Protein AF-A0A0F9JMD3-F1 (afdb_monomer_lite)

Radius of gyration: 21.14 Å; chains: 1; bounding box: 48×63×60 Å

Foldseek 3Di:
DKAFLVLLVLLVAAAPDVVVQLSQFWKWAAPPVRWIKIWHHNPVDIDMDTDDPPQPVPADCVVPDLDDHDHIFTGGNVVSVVSNVVQVVLCPPPDDDGQGIWGWADDPVQDKIWIWGDGPPDIDIDIDGTGDDDDDPVVVVVVVVVVVCVPPDDFADDPVLVVVVVVVCVVVQWPDWDWDADNPQRKIKIWTAHPVGDIDIDIDHGDPDPVPDDDPPPDDDDPPPPPPDD

Organism: NCBI:txid412755

Sequence (230 aa):
MLVPRSVFQLHKMTCPDHRRYALGGIRFERSDDGQPIAVATDGRRLMAATWREDGLESYPEVLGNPFVEVGPIIVPASICKQVIEVSEVMNRPPSLSGIRNVRMVQGEPGGRFSIELAGKKYDTILLSSPLEGRFPHWRETFNKARSGVQGATTVLLTGERWEGMLATFRKMGIECVTLAVDNHETRMILTGQNEDGVSVAGLLMPNPCDKDRDPPVIGWTPATTDSVDD

pLDDT: mean 79.7, std 16.74, range [33.78, 97.62]

Secondary structure (DSSP, 8-state):
-EEEGGGGGGGGGS---TTSGGGGEEEEEE-TT--EEEEEE-SS-EEEEE-----GGGS-GGG--S---PPSEEEEHHHHHHHHHHHHHHT-STTS----EEEEEE-STTS-EEEEEE-SS-EEEEEEPPPPS----HHHHHHHHHHTTTT-------HHHHHHHHHHHHHTT----EEEE-TTT--EEEEEE-TT--EEEEEEPPP---TT------------------

Structure (mmCIF, N/CA/C/O backbone):
data_AF-A0A0F9JMD3-F1
#
_entry.id   AF-A0A0F9JMD3-F1
#
loop_
_atom_site.group_PDB
_atom_site.id
_atom_site.type_symbol
_atom_site.label_atom_id
_atom_site.label_alt_id
_atom_site.label_comp_id
_atom_site.label_asym_id
_atom_site.label_entity_id
_atom_site.label_seq_id
_atom_site.pdbx_PDB_ins_code
_atom_site.Cartn_x
_atom_site.Cartn_y
_atom_site.Cartn_z
_atom_site.occupancy
_atom_site.B_iso_or_equiv
_atom_site.auth_seq_id
_atom_site.auth_comp_id
_atom_site.auth_asym_id
_atom_site.auth_atom_id
_atom_site.pdbx_PDB_model_num
ATOM 1 N N . MET A 1 1 ? 6.689 -4.523 -17.768 1.00 85.50 1 MET A N 1
ATOM 2 C CA . MET A 1 1 ? 5.415 -4.289 -17.036 1.00 85.50 1 MET A CA 1
ATOM 3 C C . MET A 1 1 ? 5.077 -2.806 -17.080 1.00 85.50 1 MET A C 1
ATOM 5 O O . MET A 1 1 ? 5.956 -1.994 -16.805 1.00 85.50 1 MET A O 1
ATOM 9 N N . LEU A 1 2 ? 3.841 -2.446 -17.422 1.00 86.75 2 LEU A N 1
ATOM 10 C CA . LEU A 1 2 ? 3.340 -1.074 -17.411 1.00 86.75 2 LEU A CA 1
ATOM 11 C C . LEU A 1 2 ? 2.571 -0.830 -16.105 1.00 86.75 2 LEU A C 1
ATOM 13 O O . LEU A 1 2 ? 1.532 -1.432 -15.853 1.00 86.75 2 LEU A O 1
ATOM 17 N N . VAL A 1 3 ? 3.107 0.032 -15.246 1.00 88.69 3 VAL A N 1
ATOM 18 C CA . VAL A 1 3 ? 2.656 0.230 -13.864 1.00 88.69 3 VAL A CA 1
ATOM 19 C C . VAL A 1 3 ? 2.013 1.613 -13.718 1.00 88.69 3 VAL A C 1
ATOM 21 O O . VAL A 1 3 ? 2.686 2.618 -13.971 1.00 88.69 3 VAL A O 1
ATOM 24 N N . PRO A 1 4 ? 0.750 1.722 -13.269 1.00 89.00 4 PRO A N 1
ATOM 25 C CA . PRO A 1 4 ? 0.148 3.004 -12.954 1.00 89.00 4 PRO A CA 1
ATOM 26 C C . PRO A 1 4 ? 0.957 3.730 -11.888 1.00 89.00 4 PRO A C 1
ATOM 28 O O . PRO A 1 4 ? 1.307 3.167 -10.850 1.00 89.00 4 PRO A O 1
ATOM 31 N N . ARG A 1 5 ? 1.209 5.020 -12.104 1.00 88.69 5 ARG A N 1
ATOM 32 C CA . ARG A 1 5 ? 1.991 5.854 -11.185 1.00 88.69 5 ARG A CA 1
ATOM 33 C C . ARG A 1 5 ? 1.459 5.787 -9.746 1.00 88.69 5 ARG A C 1
ATOM 35 O O . ARG A 1 5 ? 2.238 5.801 -8.796 1.00 88.69 5 ARG A O 1
ATOM 42 N N . SER A 1 6 ? 0.140 5.717 -9.573 1.00 89.88 6 SER A N 1
ATOM 43 C CA . SER A 1 6 ? -0.509 5.636 -8.259 1.00 89.88 6 SER A CA 1
ATOM 44 C C . SER A 1 6 ? -0.096 4.402 -7.453 1.00 89.88 6 SER A C 1
ATOM 46 O O . SER A 1 6 ? -0.033 4.490 -6.230 1.00 89.88 6 SER A O 1
ATOM 48 N N . VAL A 1 7 ? 0.259 3.289 -8.104 1.00 94.06 7 VAL A N 1
ATOM 49 C CA . VAL A 1 7 ? 0.698 2.050 -7.437 1.00 94.06 7 VAL A CA 1
ATOM 50 C C . VAL A 1 7 ? 1.993 2.267 -6.651 1.00 94.06 7 VAL A C 1
ATOM 52 O O . VAL A 1 7 ? 2.160 1.706 -5.570 1.00 94.06 7 VAL A O 1
ATOM 55 N N . PHE A 1 8 ? 2.884 3.152 -7.110 1.00 94.38 8 PHE A N 1
ATOM 56 C CA . PHE A 1 8 ? 4.136 3.434 -6.402 1.00 94.38 8 PHE A CA 1
ATOM 57 C C . PHE A 1 8 ? 3.921 4.073 -5.020 1.00 94.38 8 PHE A C 1
ATOM 59 O O . PHE A 1 8 ? 4.814 3.980 -4.182 1.00 94.38 8 PHE A O 1
ATOM 66 N N . GLN A 1 9 ? 2.734 4.627 -4.719 1.00 94.75 9 GLN A N 1
ATOM 67 C CA . GLN A 1 9 ? 2.371 5.123 -3.377 1.00 94.75 9 GLN A CA 1
ATOM 68 C C . GLN A 1 9 ? 2.417 4.031 -2.295 1.00 94.75 9 GLN A C 1
ATOM 70 O O . GLN A 1 9 ? 2.561 4.350 -1.111 1.00 94.75 9 GLN A O 1
ATOM 75 N N . LEU A 1 10 ? 2.366 2.749 -2.684 1.00 96.31 10 LEU A N 1
ATOM 76 C CA . LEU A 1 10 ? 2.563 1.609 -1.785 1.00 96.31 10 LEU A CA 1
ATOM 77 C C . LEU A 1 10 ? 3.913 1.646 -1.049 1.00 96.31 10 LEU A C 1
ATOM 79 O O . LEU A 1 10 ? 4.045 1.010 -0.006 1.00 96.31 10 LEU A O 1
ATOM 83 N N . HIS A 1 11 ? 4.884 2.452 -1.502 1.00 96.00 11 HIS A N 1
ATOM 84 C CA . HIS A 1 11 ? 6.142 2.687 -0.785 1.00 96.00 11 HIS A CA 1
ATOM 85 C C . HIS A 1 11 ? 5.929 3.188 0.661 1.00 96.00 11 HIS A C 1
ATOM 87 O O . HIS A 1 11 ? 6.810 3.062 1.501 1.00 96.00 11 HIS A O 1
ATOM 93 N N . LYS A 1 12 ? 4.761 3.760 0.985 1.00 94.75 12 LYS A N 1
ATOM 94 C CA . LYS A 1 12 ? 4.404 4.197 2.349 1.00 94.75 12 LYS A CA 1
ATOM 95 C C . LYS A 1 12 ? 4.070 3.037 3.296 1.00 94.75 12 LYS A C 1
ATOM 97 O O . LYS A 1 12 ? 3.932 3.255 4.502 1.00 94.75 12 LYS A O 1
ATOM 102 N N . MET A 1 13 ? 3.890 1.832 2.755 1.00 94.75 13 MET A N 1
ATOM 103 C CA . MET A 1 13 ? 3.548 0.612 3.492 1.00 94.75 13 MET A CA 1
ATOM 104 C C . MET A 1 13 ? 4.765 -0.282 3.761 1.00 94.75 13 MET A C 1
ATOM 106 O O . MET A 1 13 ? 4.611 -1.311 4.409 1.00 94.75 13 MET A O 1
ATOM 110 N N . THR A 1 14 ? 5.954 0.077 3.270 1.00 95.12 14 THR A N 1
ATOM 111 C CA . THR A 1 14 ? 7.184 -0.712 3.441 1.00 95.12 14 THR A CA 1
ATOM 112 C C . THR A 1 14 ? 7.824 -0.478 4.808 1.00 95.12 14 THR A C 1
ATOM 114 O O . THR A 1 14 ? 7.642 0.576 5.422 1.00 95.12 14 THR A O 1
ATOM 117 N N . CYS A 1 15 ? 8.622 -1.436 5.276 1.00 91.38 15 CYS A N 1
ATOM 118 C CA . CYS A 1 15 ? 9.383 -1.297 6.513 1.00 91.38 15 CYS A CA 1
ATOM 119 C C . CYS A 1 15 ? 10.603 -0.380 6.294 1.00 91.38 15 CYS A C 1
ATOM 121 O O . CYS A 1 15 ? 11.407 -0.670 5.409 1.00 91.38 15 CYS A O 1
ATOM 123 N N . PRO A 1 16 ? 10.801 0.689 7.088 1.00 83.88 16 PRO A N 1
ATOM 124 C CA . PRO A 1 16 ? 12.022 1.493 7.013 1.00 83.88 16 PRO A CA 1
ATOM 125 C C . PRO A 1 16 ? 13.235 0.799 7.663 1.00 83.88 16 PRO A C 1
ATOM 127 O O . PRO A 1 16 ? 14.359 1.281 7.529 1.00 83.88 16 PRO A O 1
ATOM 130 N N . ASP A 1 17 ? 13.025 -0.308 8.386 1.00 82.38 17 ASP A N 1
ATOM 131 C CA . ASP A 1 17 ? 14.092 -1.058 9.048 1.00 82.38 17 ASP A CA 1
ATOM 132 C C . ASP A 1 17 ? 14.922 -1.857 8.031 1.00 82.38 17 ASP A C 1
ATOM 134 O O . ASP A 1 17 ? 14.475 -2.855 7.459 1.00 82.38 17 ASP A O 1
ATOM 138 N N . HIS A 1 18 ? 16.175 -1.435 7.865 1.00 70.38 18 HIS A N 1
ATOM 139 C CA . HIS A 1 18 ? 17.169 -2.040 6.981 1.00 70.38 18 HIS A CA 1
ATOM 140 C C . HIS A 1 18 ? 17.512 -3.492 7.345 1.00 70.38 18 HIS A C 1
ATOM 142 O O . HIS A 1 18 ? 18.055 -4.212 6.514 1.00 70.38 18 HIS A O 1
ATOM 148 N N . ARG A 1 19 ? 17.173 -3.965 8.552 1.00 75.06 19 ARG A N 1
ATOM 149 C CA . ARG A 1 19 ? 17.382 -5.367 8.952 1.00 75.06 19 ARG A CA 1
ATOM 150 C C . ARG A 1 19 ? 16.428 -6.336 8.254 1.00 75.06 19 ARG A C 1
ATOM 152 O O . ARG A 1 19 ? 16.693 -7.535 8.220 1.00 75.06 19 ARG A O 1
ATOM 159 N N . ARG A 1 20 ? 15.318 -5.840 7.697 1.00 77.75 20 ARG A N 1
ATOM 160 C CA . ARG A 1 20 ? 14.322 -6.630 6.959 1.00 77.75 20 ARG A CA 1
ATOM 161 C C . ARG A 1 20 ? 14.375 -6.289 5.472 1.00 77.75 20 ARG A C 1
ATOM 163 O O . ARG A 1 20 ? 13.412 -5.756 4.931 1.00 77.75 20 ARG A O 1
ATOM 170 N N . TYR A 1 21 ? 15.493 -6.618 4.823 1.00 81.50 21 TYR A N 1
ATOM 171 C CA . TYR A 1 21 ? 15.821 -6.208 3.449 1.00 81.50 21 TYR A CA 1
ATOM 172 C C . TYR A 1 21 ? 14.654 -6.330 2.455 1.00 81.50 21 TYR A C 1
ATOM 174 O O . TYR A 1 21 ? 14.275 -5.334 1.850 1.00 81.50 21 TYR A O 1
ATOM 182 N N . ALA A 1 22 ? 13.995 -7.489 2.361 1.00 89.81 22 ALA A N 1
ATOM 183 C CA . ALA A 1 22 ? 12.875 -7.686 1.433 1.00 89.81 22 ALA A CA 1
ATOM 184 C C . ALA A 1 22 ? 11.640 -6.799 1.720 1.00 89.81 22 ALA A C 1
ATOM 186 O O . ALA A 1 22 ? 10.865 -6.521 0.809 1.00 89.81 22 ALA A O 1
ATOM 187 N N . LEU A 1 23 ? 11.445 -6.345 2.966 1.00 94.00 23 LEU A N 1
ATOM 188 C CA . LEU A 1 23 ? 10.320 -5.480 3.355 1.00 94.00 23 LEU A CA 1
ATOM 189 C C . LEU A 1 23 ? 10.595 -3.992 3.120 1.00 94.00 23 LEU A C 1
ATOM 191 O O . LEU A 1 23 ? 9.681 -3.182 3.253 1.00 94.00 23 LEU A O 1
ATOM 195 N N . GLY A 1 24 ? 11.831 -3.627 2.767 1.00 94.88 24 GLY A N 1
ATOM 196 C CA . GLY A 1 24 ? 12.215 -2.265 2.391 1.00 94.88 24 GLY A CA 1
ATOM 197 C C . GLY A 1 24 ? 11.786 -1.867 0.975 1.00 94.88 24 GLY A C 1
ATOM 198 O O . GLY A 1 24 ? 12.188 -0.813 0.480 1.00 94.88 24 GLY A O 1
ATOM 199 N N . GLY A 1 25 ? 11.003 -2.707 0.295 1.00 95.50 25 GLY A N 1
ATOM 200 C CA . GLY A 1 25 ? 10.582 -2.504 -1.084 1.00 95.50 25 GLY A CA 1
ATOM 201 C C . GLY A 1 25 ? 9.179 -3.018 -1.375 1.00 95.50 25 GLY A C 1
ATOM 202 O O . GLY A 1 25 ? 8.505 -3.601 -0.526 1.00 95.50 25 GLY A O 1
ATOM 203 N N . ILE A 1 26 ? 8.741 -2.764 -2.603 1.00 96.62 26 ILE A N 1
ATOM 204 C CA . ILE A 1 26 ? 7.462 -3.216 -3.145 1.00 96.62 26 ILE A CA 1
ATOM 205 C C . ILE A 1 26 ? 7.748 -4.419 -4.034 1.00 96.62 26 ILE A C 1
ATOM 207 O O . ILE A 1 26 ? 8.573 -4.335 -4.946 1.00 96.62 26 ILE A O 1
ATOM 211 N N . ARG A 1 27 ? 7.069 -5.536 -3.781 1.00 95.56 27 ARG A N 1
ATOM 212 C CA . ARG A 1 27 ? 7.128 -6.707 -4.650 1.00 95.56 27 ARG A CA 1
ATOM 213 C C . ARG A 1 27 ? 6.198 -6.504 -5.836 1.00 95.56 27 ARG A C 1
ATOM 215 O O . ARG A 1 27 ? 5.000 -6.338 -5.636 1.00 95.56 27 ARG A O 1
ATOM 222 N N . PHE A 1 28 ? 6.741 -6.564 -7.040 1.00 94.56 28 PHE A N 1
ATOM 223 C CA . PHE A 1 28 ? 5.991 -6.602 -8.287 1.00 94.56 28 PHE A CA 1
ATOM 224 C C . PHE A 1 28 ? 6.065 -8.007 -8.871 1.00 94.56 28 PHE A C 1
ATOM 226 O O . PHE A 1 28 ? 7.138 -8.604 -8.923 1.00 94.56 28 PHE A O 1
ATOM 233 N N . GLU A 1 29 ? 4.930 -8.538 -9.301 1.00 92.69 29 GLU A N 1
ATOM 234 C CA . GLU A 1 29 ? 4.834 -9.836 -9.967 1.00 92.69 29 GLU A CA 1
ATOM 235 C C . GLU A 1 29 ? 3.595 -9.877 -10.865 1.00 92.69 29 GLU A C 1
ATOM 237 O O . GLU A 1 29 ? 2.773 -8.959 -10.849 1.00 92.69 29 GLU A O 1
ATOM 242 N N . ARG A 1 30 ? 3.458 -10.939 -11.656 1.00 90.00 30 ARG A N 1
ATOM 243 C CA . ARG A 1 30 ? 2.193 -11.291 -12.304 1.00 90.00 30 ARG A CA 1
ATOM 244 C C . ARG A 1 30 ? 1.542 -12.438 -11.528 1.00 90.00 30 ARG A C 1
ATOM 246 O O . ARG A 1 30 ? 2.254 -13.251 -10.940 1.00 90.00 30 ARG A O 1
ATOM 253 N N . SER A 1 31 ? 0.215 -12.473 -11.456 1.00 87.06 31 SER A N 1
ATOM 254 C CA . SER A 1 31 ? -0.523 -13.675 -11.043 1.00 87.06 31 SER A CA 1
ATOM 255 C C . SER A 1 31 ? -0.487 -14.752 -12.122 1.00 87.06 31 SER A C 1
ATOM 257 O O . SER A 1 31 ? -0.011 -14.510 -13.230 1.00 87.06 31 SER A O 1
ATOM 259 N N . ASP A 1 32 ? -1.014 -15.932 -11.792 1.00 85.00 32 ASP A N 1
ATOM 260 C CA . ASP A 1 32 ? -1.067 -17.082 -12.701 1.00 85.00 32 ASP A CA 1
ATOM 261 C C . ASP A 1 32 ? -1.901 -16.798 -13.963 1.00 85.00 32 ASP A C 1
ATOM 263 O O . ASP A 1 32 ? -1.616 -17.339 -15.025 1.00 85.00 32 ASP A O 1
ATOM 267 N N . ASP A 1 33 ? -2.884 -15.897 -13.881 1.00 83.06 33 ASP A N 1
ATOM 268 C CA . ASP A 1 33 ? -3.674 -15.401 -15.019 1.00 83.06 33 ASP A CA 1
ATOM 269 C C . ASP A 1 33 ? -2.998 -14.241 -15.782 1.00 83.06 33 ASP A C 1
ATOM 271 O O . ASP A 1 33 ? -3.589 -13.635 -16.676 1.00 83.06 33 ASP A O 1
ATOM 275 N N . GLY A 1 34 ? -1.758 -13.900 -15.425 1.00 84.75 34 GLY A N 1
ATOM 276 C CA . GLY A 1 34 ? -0.975 -12.836 -16.047 1.00 84.75 34 GLY A CA 1
ATOM 277 C C . GLY A 1 34 ? -1.297 -11.420 -15.557 1.00 84.75 34 GLY A C 1
ATOM 278 O O . GLY A 1 34 ? -0.630 -10.474 -15.999 1.00 84.75 34 GLY A O 1
ATOM 279 N N . GLN A 1 35 ? -2.257 -11.233 -14.640 1.00 88.19 35 GLN A N 1
ATOM 280 C CA . GLN A 1 35 ? -2.601 -9.906 -14.122 1.00 88.19 35 GLN A CA 1
ATOM 281 C C . GLN A 1 35 ? -1.438 -9.315 -13.299 1.00 88.19 35 GLN A C 1
ATOM 283 O O . GLN A 1 35 ? -0.849 -10.001 -12.462 1.00 88.19 35 GLN A O 1
ATOM 288 N N . PRO A 1 36 ? -1.057 -8.042 -13.505 1.00 91.50 36 PRO A N 1
ATOM 289 C CA . PRO A 1 36 ? 0.023 -7.443 -12.736 1.00 91.50 36 PRO A CA 1
ATOM 290 C C . PRO A 1 36 ? -0.416 -7.112 -11.304 1.00 91.50 36 PRO A C 1
ATOM 292 O O . PRO A 1 36 ? -1.518 -6.607 -11.059 1.00 91.50 36 PRO A O 1
ATOM 295 N N . ILE A 1 37 ? 0.485 -7.381 -10.359 1.00 93.69 37 ILE A N 1
ATOM 296 C CA . ILE A 1 37 ? 0.278 -7.213 -8.922 1.00 93.69 37 ILE A CA 1
ATOM 297 C C . ILE A 1 37 ? 1.470 -6.477 -8.311 1.00 93.69 37 ILE A C 1
ATOM 299 O O . ILE A 1 37 ? 2.628 -6.766 -8.617 1.00 93.69 37 ILE A O 1
ATOM 303 N N . ALA A 1 38 ? 1.184 -5.557 -7.394 1.00 95.88 38 ALA A N 1
ATOM 304 C CA . ALA A 1 38 ? 2.167 -4.934 -6.520 1.00 95.88 38 ALA A CA 1
ATOM 305 C C . ALA A 1 38 ? 1.776 -5.144 -5.057 1.00 95.88 38 ALA A C 1
ATOM 307 O O . ALA A 1 38 ? 0.621 -4.931 -4.687 1.00 95.88 38 ALA A O 1
ATOM 308 N N . VAL A 1 39 ? 2.733 -5.532 -4.217 1.00 96.25 39 VAL A N 1
ATOM 309 C CA . VAL A 1 39 ? 2.502 -5.839 -2.802 1.00 96.25 39 VAL A CA 1
ATOM 310 C C . VAL A 1 39 ? 3.541 -5.154 -1.932 1.00 96.25 39 VAL A C 1
ATOM 312 O O . VAL A 1 39 ? 4.741 -5.235 -2.188 1.00 96.25 39 VAL A O 1
ATOM 315 N N . ALA A 1 40 ? 3.081 -4.505 -0.866 1.00 96.94 40 ALA A N 1
ATOM 316 C CA . ALA A 1 40 ? 3.934 -3.877 0.133 1.00 96.94 40 ALA A CA 1
ATOM 317 C C . ALA A 1 40 ? 3.472 -4.236 1.549 1.00 96.94 40 ALA A C 1
ATOM 319 O O . ALA A 1 40 ? 2.276 -4.365 1.824 1.00 96.94 40 ALA A O 1
ATOM 320 N N . THR A 1 41 ? 4.434 -4.404 2.455 1.00 95.44 41 THR A N 1
ATOM 321 C CA . THR A 1 41 ? 4.180 -4.712 3.864 1.00 95.44 41 THR A CA 1
ATOM 322 C C . THR A 1 41 ? 5.342 -4.257 4.743 1.00 95.44 41 THR A C 1
ATOM 324 O O . THR A 1 41 ? 6.497 -4.279 4.321 1.00 95.44 41 THR A O 1
ATOM 327 N N . ASP A 1 42 ? 5.039 -3.895 5.988 1.00 94.25 42 ASP A N 1
ATOM 328 C CA . ASP A 1 42 ? 6.022 -3.646 7.049 1.00 94.25 42 ASP A CA 1
ATOM 329 C C . ASP A 1 42 ? 6.075 -4.790 8.083 1.00 94.25 42 ASP A C 1
ATOM 331 O O . ASP A 1 42 ? 6.780 -4.712 9.092 1.00 94.25 42 ASP A O 1
ATOM 335 N N . GLY A 1 43 ? 5.337 -5.876 7.827 1.00 91.62 43 GLY A N 1
ATOM 336 C CA . GLY A 1 43 ? 5.158 -7.012 8.730 1.00 91.62 43 GLY A CA 1
ATOM 337 C C . GLY A 1 43 ? 4.023 -6.851 9.747 1.00 91.62 43 GLY A C 1
ATOM 338 O O . GLY A 1 43 ? 3.752 -7.799 10.479 1.00 91.62 43 GLY A O 1
ATOM 339 N N . ARG A 1 44 ? 3.356 -5.691 9.804 1.00 90.88 44 ARG A N 1
ATOM 340 C CA . ARG A 1 44 ? 2.153 -5.453 10.626 1.00 90.88 44 ARG A CA 1
ATOM 341 C C . ARG A 1 44 ? 0.924 -5.127 9.785 1.00 90.88 44 ARG A C 1
ATOM 343 O O . ARG A 1 44 ? -0.187 -5.480 10.163 1.00 90.88 44 ARG A O 1
ATOM 350 N N . ARG A 1 45 ? 1.122 -4.482 8.640 1.00 91.88 45 ARG A N 1
ATOM 351 C CA . ARG A 1 45 ? 0.090 -4.197 7.634 1.00 91.88 45 ARG A CA 1
ATOM 352 C C . ARG A 1 45 ? 0.540 -4.691 6.271 1.00 91.88 45 ARG A C 1
ATOM 354 O O . ARG A 1 45 ? 1.736 -4.759 5.991 1.00 91.88 45 ARG A O 1
ATOM 361 N N . LEU A 1 46 ? -0.421 -5.033 5.423 1.00 93.06 46 LEU A N 1
ATOM 362 C CA . LEU A 1 46 ? -0.180 -5.549 4.083 1.00 93.06 46 LEU A CA 1
ATOM 363 C C . LEU A 1 46 ? -1.174 -4.925 3.112 1.00 93.06 46 LEU A C 1
ATOM 365 O O . LEU A 1 46 ? -2.362 -4.837 3.414 1.00 93.06 46 LEU A O 1
ATOM 369 N N . MET A 1 47 ? -0.684 -4.496 1.954 1.00 94.50 47 MET A N 1
ATOM 370 C CA . MET A 1 47 ? -1.512 -3.950 0.888 1.00 94.50 47 MET A CA 1
ATOM 371 C C . MET A 1 47 ? -1.084 -4.554 -0.443 1.00 94.50 47 MET A C 1
ATOM 373 O O . MET A 1 47 ? 0.108 -4.606 -0.747 1.00 94.50 47 MET A O 1
ATOM 377 N N . ALA A 1 48 ? -2.069 -5.000 -1.217 1.00 93.94 48 ALA A N 1
ATOM 378 C CA . ALA A 1 48 ? -1.896 -5.496 -2.571 1.00 93.94 48 ALA A CA 1
ATOM 379 C C . ALA A 1 48 ? -2.719 -4.627 -3.525 1.00 93.94 48 ALA A C 1
ATOM 381 O O . ALA A 1 48 ? -3.851 -4.256 -3.213 1.00 93.94 48 ALA A O 1
ATOM 382 N N . ALA A 1 49 ? -2.142 -4.299 -4.675 1.00 93.62 49 ALA A N 1
ATOM 383 C CA . ALA A 1 49 ? -2.809 -3.588 -5.751 1.00 93.62 49 ALA A CA 1
ATOM 384 C C . ALA A 1 49 ? -2.708 -4.408 -7.033 1.00 93.62 49 ALA A C 1
ATOM 386 O O . ALA A 1 49 ? -1.636 -4.906 -7.372 1.00 93.62 49 ALA A O 1
ATOM 387 N N . THR A 1 50 ? -3.821 -4.498 -7.749 1.00 92.44 50 THR A N 1
ATOM 388 C CA . THR A 1 50 ? -3.910 -5.082 -9.087 1.00 92.44 50 THR A CA 1
ATOM 389 C C . THR A 1 50 ? -4.457 -4.041 -10.040 1.00 92.44 50 THR A C 1
ATOM 391 O O . THR A 1 50 ? -5.278 -3.207 -9.652 1.00 92.44 50 THR A O 1
ATOM 394 N N . TRP A 1 51 ? -4.028 -4.087 -11.291 1.00 90.38 51 TRP A N 1
ATOM 395 C CA . TRP A 1 51 ? -4.517 -3.177 -12.319 1.00 90.38 51 TRP A CA 1
ATOM 396 C C . TRP A 1 51 ? -4.656 -3.904 -13.649 1.00 90.38 51 TRP A C 1
ATOM 398 O O . TRP A 1 51 ? -4.255 -5.057 -13.798 1.00 90.38 51 TRP A O 1
ATOM 408 N N . ARG A 1 52 ? -5.271 -3.220 -14.608 1.00 85.75 52 ARG A N 1
ATOM 409 C CA . ARG A 1 52 ? -5.245 -3.610 -16.012 1.00 85.75 52 ARG A CA 1
ATOM 410 C C . ARG A 1 52 ? -4.207 -2.757 -16.718 1.00 85.75 52 ARG A C 1
ATOM 412 O O . ARG A 1 52 ? -4.099 -1.564 -16.434 1.00 85.75 52 ARG A O 1
ATOM 419 N N . GLU A 1 53 ? -3.448 -3.349 -17.628 1.00 78.19 53 GLU A N 1
ATOM 420 C CA . GLU A 1 53 ? -2.490 -2.625 -18.474 1.00 78.19 53 GLU A CA 1
ATOM 421 C C . GLU A 1 53 ? -3.216 -1.999 -19.686 1.00 78.19 53 GLU A C 1
ATOM 423 O O . GLU A 1 53 ? -2.746 -2.073 -20.819 1.00 78.19 53 GLU A O 1
ATOM 428 N N . ASP A 1 54 ? -4.379 -1.383 -19.441 1.00 65.62 54 ASP A N 1
ATOM 429 C CA . ASP A 1 54 ? -5.188 -0.701 -20.452 1.00 65.62 54 ASP A CA 1
ATOM 430 C C . ASP A 1 54 ? -4.525 0.657 -20.752 1.00 65.62 54 ASP A C 1
ATOM 432 O O . ASP A 1 54 ? -4.465 1.538 -19.889 1.00 65.62 54 ASP A O 1
ATOM 436 N N . GLY A 1 55 ? -3.966 0.837 -21.953 1.00 56.72 55 GLY A N 1
ATOM 437 C CA . GLY A 1 55 ? -3.321 2.105 -22.331 1.00 56.72 55 GLY A CA 1
ATOM 438 C C . GLY A 1 55 ? -2.066 2.012 -23.195 1.00 56.72 55 GLY A C 1
ATOM 439 O O . GLY A 1 55 ? -1.308 2.982 -23.245 1.00 56.72 55 GLY A O 1
ATOM 440 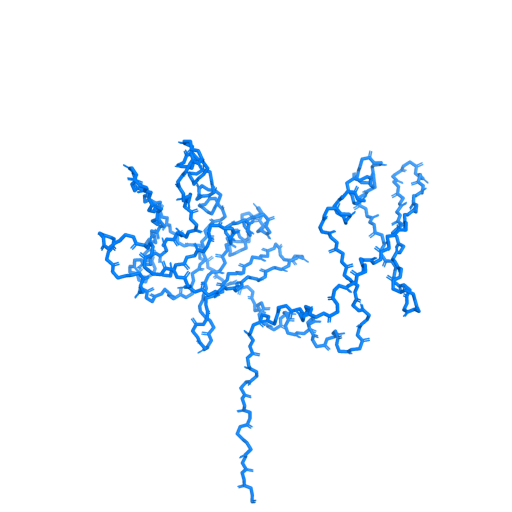N N . LEU A 1 56 ? -1.848 0.892 -23.884 1.00 54.69 56 LEU A N 1
ATOM 441 C CA . LEU A 1 56 ? -0.734 0.716 -24.825 1.00 54.69 56 LEU A CA 1
ATOM 442 C C . LEU A 1 56 ? -0.687 1.802 -25.898 1.00 54.69 56 LEU A C 1
ATOM 444 O O . LEU A 1 56 ? 0.387 2.309 -26.191 1.00 54.69 56 LEU A O 1
ATOM 448 N N . GLU A 1 57 ? -1.850 2.211 -26.409 1.00 52.28 57 GLU A N 1
ATOM 449 C CA . GLU A 1 57 ? -1.977 3.261 -27.432 1.00 52.28 57 GLU A CA 1
ATOM 450 C C . GLU A 1 57 ? -1.418 4.618 -26.972 1.00 52.28 57 GLU A C 1
ATOM 452 O O . GLU A 1 57 ? -1.093 5.474 -27.788 1.00 52.28 57 GLU A O 1
ATOM 457 N N . SER A 1 58 ? -1.305 4.827 -25.656 1.00 53.50 58 SER A N 1
ATOM 458 C CA . SER A 1 58 ? -0.791 6.064 -25.061 1.00 53.50 58 SER A CA 1
ATOM 459 C C . SER A 1 58 ? 0.681 5.990 -24.647 1.00 53.50 58 SER A C 1
ATOM 461 O O . SER A 1 58 ? 1.230 7.000 -24.199 1.00 53.50 58 SER A O 1
ATOM 463 N N . TYR A 1 59 ? 1.320 4.820 -24.766 1.00 62.53 59 TYR A N 1
ATOM 464 C CA . TYR A 1 59 ? 2.733 4.656 -24.442 1.00 62.53 59 TYR A CA 1
ATOM 465 C C . TYR A 1 59 ? 3.592 4.909 -25.692 1.00 62.53 59 TYR A C 1
ATOM 467 O O . TYR A 1 59 ? 3.300 4.327 -26.735 1.00 62.53 59 TYR A O 1
ATOM 475 N N . PRO A 1 60 ? 4.630 5.768 -25.639 1.00 61.94 60 PRO A N 1
ATOM 476 C CA . PRO A 1 60 ? 5.381 6.127 -26.840 1.00 61.94 60 PRO A CA 1
ATOM 477 C C . PRO A 1 60 ? 6.047 4.915 -27.498 1.00 61.94 60 PRO A C 1
ATOM 479 O O . PRO A 1 60 ? 6.842 4.223 -26.861 1.00 61.94 60 PRO A O 1
ATOM 482 N N . GLU A 1 61 ? 5.790 4.713 -28.795 1.00 60.84 61 GLU A N 1
ATOM 483 C CA . GLU A 1 61 ? 6.394 3.634 -29.600 1.00 60.84 61 GLU A CA 1
ATOM 484 C C . GLU A 1 61 ? 7.932 3.651 -29.563 1.00 60.84 61 GLU A C 1
ATOM 486 O O . GLU A 1 61 ? 8.574 2.608 -29.675 1.00 60.84 61 GLU A O 1
ATOM 491 N N . VAL A 1 62 ? 8.529 4.829 -29.339 1.00 57.50 62 VAL A N 1
ATOM 492 C CA . VAL A 1 62 ? 9.984 5.055 -29.259 1.00 57.50 62 VAL A CA 1
ATOM 493 C C . VAL A 1 62 ? 10.652 4.210 -28.168 1.00 57.50 62 VAL A C 1
ATOM 495 O O . VAL A 1 62 ? 11.825 3.866 -28.287 1.00 57.50 62 VAL A O 1
ATOM 498 N N . LEU A 1 63 ? 9.914 3.830 -27.122 1.00 62.72 63 LEU A N 1
ATOM 499 C CA . LEU A 1 63 ? 10.439 3.022 -26.020 1.00 62.72 63 LEU A CA 1
ATOM 500 C C . LEU A 1 63 ? 10.350 1.508 -26.300 1.00 62.72 63 LEU A C 1
ATOM 502 O O . LEU A 1 63 ? 10.817 0.694 -25.503 1.00 62.72 63 LEU A O 1
ATOM 506 N N . GLY A 1 64 ? 9.829 1.106 -27.461 1.00 63.66 64 GLY A N 1
ATOM 507 C CA . GLY A 1 64 ? 9.744 -0.291 -27.881 1.00 63.66 64 GLY A CA 1
ATOM 508 C C . GLY A 1 64 ? 8.612 -1.062 -27.200 1.00 63.66 64 GLY A C 1
ATOM 509 O O . GLY A 1 64 ? 7.681 -0.479 -26.649 1.00 63.66 64 GLY A O 1
ATOM 510 N N . ASN A 1 65 ? 8.672 -2.399 -27.253 1.00 63.78 65 ASN A N 1
ATOM 511 C CA . ASN A 1 65 ? 7.570 -3.254 -26.801 1.00 63.78 65 ASN A CA 1
ATOM 512 C C . ASN A 1 65 ? 7.297 -3.076 -25.286 1.00 63.78 65 ASN A C 1
ATOM 514 O O . ASN A 1 65 ? 8.149 -3.442 -24.467 1.00 63.78 65 ASN A O 1
ATOM 518 N N . PRO A 1 66 ? 6.124 -2.560 -24.875 1.00 60.59 66 PRO A N 1
ATOM 519 C CA . PRO A 1 66 ? 5.798 -2.337 -23.463 1.00 60.59 66 PRO A CA 1
ATOM 520 C C . PRO A 1 66 ? 5.684 -3.647 -22.661 1.00 60.59 66 PRO A C 1
ATOM 522 O O . PRO A 1 66 ? 5.850 -3.648 -21.434 1.00 60.59 66 PRO A O 1
ATOM 525 N N . PHE A 1 67 ? 5.478 -4.773 -23.349 1.00 59.72 67 PHE A N 1
ATOM 526 C CA . PHE A 1 67 ? 5.379 -6.107 -22.773 1.00 59.72 67 PHE A CA 1
ATOM 527 C C . PHE A 1 67 ? 6.732 -6.803 -22.728 1.00 59.72 67 PHE A C 1
ATOM 529 O O . PHE A 1 67 ? 6.988 -7.776 -23.430 1.00 59.72 67 PHE A O 1
ATOM 536 N N . VAL A 1 68 ? 7.605 -6.304 -21.860 1.00 64.44 68 VAL A N 1
ATOM 537 C CA . VAL A 1 68 ? 8.693 -7.136 -21.347 1.00 64.44 68 VAL A CA 1
ATOM 538 C C . VAL A 1 68 ? 8.133 -7.912 -20.164 1.00 64.44 68 VAL A C 1
ATOM 540 O O . VAL A 1 68 ? 7.581 -7.312 -19.227 1.00 64.44 68 VAL A O 1
ATOM 543 N N . GLU A 1 69 ? 8.218 -9.238 -20.244 1.00 66.44 69 GLU A N 1
ATOM 544 C CA . GLU A 1 69 ? 7.897 -10.130 -19.140 1.00 66.44 69 GLU A CA 1
ATOM 545 C C . GLU A 1 69 ? 8.867 -9.824 -17.997 1.00 66.44 69 GLU A C 1
ATOM 547 O O . GLU A 1 69 ? 10.082 -9.936 -18.136 1.00 66.44 69 GLU A O 1
ATOM 552 N N . VAL A 1 70 ? 8.325 -9.318 -16.891 1.00 69.75 70 VAL A N 1
ATOM 553 C CA . VAL A 1 70 ? 9.101 -9.024 -15.688 1.00 69.75 70 VAL A CA 1
ATOM 554 C C . VAL A 1 70 ? 8.783 -10.135 -14.710 1.00 69.75 70 VAL A C 1
ATOM 556 O O . VAL A 1 70 ? 7.623 -10.299 -14.321 1.00 69.75 70 VAL A O 1
ATOM 559 N N . GLY A 1 71 ? 9.808 -10.902 -14.342 1.00 82.44 71 GLY A N 1
ATOM 560 C CA . GLY A 1 71 ? 9.692 -11.885 -13.278 1.00 82.44 71 GLY A CA 1
ATOM 561 C C . GLY A 1 71 ? 9.433 -11.201 -11.932 1.00 82.44 71 GLY A C 1
ATOM 562 O O . GLY A 1 71 ? 9.511 -9.973 -11.820 1.00 82.44 71 GLY A O 1
ATOM 563 N N . PRO A 1 72 ? 9.133 -11.968 -10.874 1.00 89.88 72 PRO A N 1
ATOM 564 C CA . PRO A 1 72 ? 8.923 -11.384 -9.560 1.00 89.88 72 PRO A CA 1
ATOM 565 C C . PRO A 1 72 ? 10.153 -10.595 -9.099 1.00 89.88 72 PRO A C 1
ATOM 567 O O . PRO A 1 72 ? 11.258 -11.134 -9.029 1.00 89.88 72 PRO A O 1
ATOM 570 N N . ILE A 1 73 ? 9.956 -9.325 -8.755 1.00 92.62 73 ILE A N 1
ATOM 571 C CA . ILE A 1 73 ? 11.030 -8.397 -8.396 1.00 92.62 73 ILE A CA 1
ATOM 572 C C . ILE A 1 73 ? 10.635 -7.568 -7.175 1.00 92.62 73 ILE A C 1
ATOM 574 O O . ILE A 1 73 ? 9.470 -7.219 -7.003 1.00 92.62 73 ILE A O 1
ATOM 578 N N . ILE A 1 74 ? 11.597 -7.244 -6.308 1.00 94.38 74 ILE A N 1
ATOM 579 C CA . ILE A 1 74 ? 11.382 -6.333 -5.177 1.00 94.38 74 ILE A CA 1
ATOM 580 C C . ILE A 1 74 ? 12.080 -5.013 -5.491 1.00 94.38 74 ILE A C 1
ATOM 582 O O . ILE A 1 74 ? 13.307 -4.930 -5.500 1.00 94.38 74 ILE A O 1
ATOM 586 N N . VAL A 1 75 ? 11.294 -3.974 -5.747 1.00 94.19 75 VAL A N 1
ATOM 587 C CA . VAL A 1 75 ? 11.791 -2.631 -6.065 1.00 94.19 75 VAL A CA 1
ATOM 588 C C . VAL A 1 75 ? 11.969 -1.847 -4.760 1.00 94.19 75 VAL A C 1
ATOM 590 O O . VAL A 1 75 ? 11.003 -1.741 -3.996 1.00 94.19 75 VAL A O 1
ATOM 593 N N . PRO A 1 76 ? 13.153 -1.269 -4.477 1.00 94.62 76 PRO A N 1
ATOM 594 C CA . PRO A 1 76 ? 13.374 -0.486 -3.265 1.00 94.62 76 PRO A CA 1
ATOM 595 C C . PRO A 1 76 ? 12.380 0.671 -3.114 1.00 94.62 76 PRO A C 1
ATOM 597 O O . PRO A 1 76 ? 12.117 1.411 -4.064 1.00 94.62 76 PRO A O 1
ATOM 600 N N . ALA A 1 77 ? 11.878 0.890 -1.895 1.00 95.81 77 ALA A N 1
ATOM 601 C CA . ALA A 1 77 ? 10.916 1.956 -1.614 1.00 95.81 77 ALA A CA 1
ATOM 602 C C . ALA A 1 77 ? 11.455 3.356 -1.960 1.00 95.81 77 ALA A C 1
ATOM 604 O O . ALA A 1 77 ? 10.688 4.230 -2.364 1.00 95.81 77 ALA A O 1
ATOM 605 N N . SER A 1 78 ? 12.771 3.564 -1.848 1.00 94.75 78 SER A N 1
ATOM 606 C CA . SER A 1 78 ? 13.444 4.808 -2.239 1.00 94.75 78 SER A CA 1
ATOM 607 C C . SER A 1 78 ? 13.285 5.113 -3.729 1.00 94.75 78 SER A C 1
ATOM 609 O O . SER A 1 78 ? 13.009 6.254 -4.088 1.00 94.75 78 SER A O 1
ATOM 611 N N . ILE A 1 79 ? 13.384 4.098 -4.588 1.00 94.88 79 ILE A N 1
ATOM 612 C CA . ILE A 1 79 ? 13.179 4.237 -6.032 1.00 94.88 79 ILE A CA 1
ATOM 613 C C . ILE A 1 79 ? 11.709 4.516 -6.328 1.00 94.88 79 ILE A C 1
ATOM 615 O O . ILE A 1 79 ? 11.396 5.439 -7.073 1.00 94.88 79 ILE A O 1
ATOM 619 N N . CYS A 1 80 ? 10.792 3.793 -5.683 1.00 94.38 80 CYS A N 1
ATOM 620 C CA . CYS A 1 80 ? 9.357 4.046 -5.821 1.00 94.38 80 CYS A CA 1
ATOM 621 C C . CYS A 1 80 ? 8.981 5.481 -5.418 1.00 94.38 80 CYS A C 1
ATOM 623 O O . CYS A 1 80 ? 8.156 6.114 -6.076 1.00 94.38 80 CYS A O 1
ATOM 625 N N . LYS A 1 81 ? 9.617 6.023 -4.372 1.00 95.00 81 LYS A N 1
ATOM 626 C CA . LYS A 1 81 ? 9.460 7.424 -3.968 1.00 95.00 81 LYS A CA 1
ATOM 627 C C . LYS A 1 81 ? 9.983 8.384 -5.043 1.00 95.00 81 LYS A C 1
ATOM 629 O O . LYS A 1 81 ? 9.271 9.317 -5.404 1.00 95.00 81 LYS A O 1
ATOM 634 N N . GLN A 1 82 ? 11.171 8.126 -5.597 1.00 93.38 82 GLN A N 1
ATOM 635 C CA . GLN A 1 82 ? 11.741 8.934 -6.685 1.00 93.38 82 GLN A CA 1
ATOM 636 C C . GLN A 1 82 ? 10.842 8.948 -7.928 1.00 93.38 82 GLN A C 1
ATOM 638 O O . GLN A 1 82 ? 10.666 10.000 -8.533 1.00 93.38 82 GLN A O 1
ATOM 643 N N . VAL A 1 83 ? 10.207 7.822 -8.282 1.00 91.19 83 VAL A N 1
ATOM 644 C CA . VAL A 1 83 ? 9.231 7.760 -9.388 1.00 91.19 83 VAL A CA 1
ATOM 645 C C . VAL A 1 83 ? 8.101 8.771 -9.183 1.00 91.19 83 VAL A C 1
ATOM 647 O O . VAL A 1 83 ? 7.739 9.484 -10.121 1.00 91.19 83 VAL A O 1
ATOM 650 N N . ILE A 1 84 ? 7.552 8.862 -7.966 1.00 90.50 84 ILE A N 1
ATOM 651 C CA . ILE A 1 84 ? 6.505 9.837 -7.635 1.00 90.50 84 ILE A CA 1
ATOM 652 C C . ILE A 1 84 ? 7.039 11.265 -7.772 1.00 90.50 84 ILE A C 1
ATOM 654 O O . ILE A 1 84 ? 6.420 12.064 -8.472 1.00 90.50 84 ILE A O 1
ATOM 658 N N . GLU A 1 85 ? 8.184 11.563 -7.156 1.00 89.88 85 GLU A N 1
ATOM 659 C CA . GLU A 1 85 ?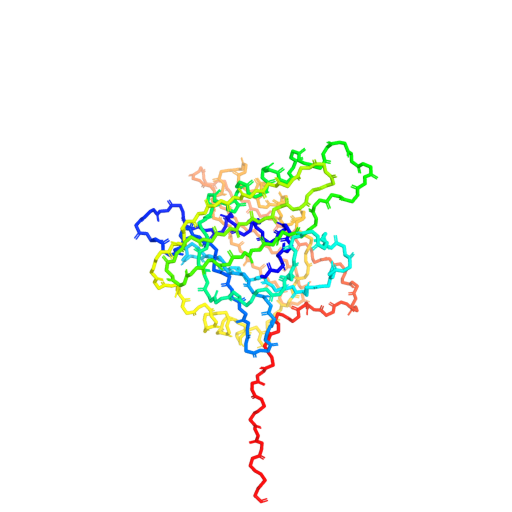 8.792 12.901 -7.147 1.00 89.88 85 GLU A CA 1
ATOM 660 C C . GLU A 1 85 ? 9.095 13.400 -8.571 1.00 89.88 85 GLU A C 1
ATOM 662 O O . GLU A 1 85 ? 8.682 14.496 -8.952 1.00 89.88 85 GLU A O 1
ATOM 667 N N . VAL A 1 86 ? 9.730 12.568 -9.403 1.00 86.81 86 VAL A N 1
ATOM 668 C CA . VAL A 1 86 ? 10.028 12.891 -10.808 1.00 86.81 86 VAL A CA 1
ATOM 669 C C . VAL A 1 86 ? 8.739 13.101 -11.602 1.00 86.81 86 VAL A C 1
ATOM 671 O O . VAL A 1 86 ? 8.606 14.085 -12.333 1.00 86.81 86 VAL A O 1
ATOM 674 N N . SER A 1 87 ? 7.743 12.230 -11.418 1.00 80.94 87 SER A N 1
ATOM 675 C CA . SER A 1 87 ? 6.465 12.351 -12.124 1.00 80.94 87 SER A CA 1
ATOM 676 C C . SER A 1 87 ? 5.700 13.636 -11.776 1.00 80.94 87 SER A C 1
ATOM 678 O O . SER A 1 87 ? 4.907 14.122 -12.582 1.00 80.94 87 SER A O 1
ATOM 680 N N . GLU A 1 88 ? 5.863 14.185 -10.569 1.00 83.06 88 GLU A N 1
ATOM 681 C CA . GLU A 1 88 ? 5.249 15.464 -10.172 1.00 83.06 88 GLU A CA 1
ATOM 682 C C . GLU A 1 88 ? 5.892 16.650 -10.873 1.00 83.06 88 GLU A C 1
ATOM 684 O O . GLU A 1 88 ? 5.179 17.546 -11.330 1.00 83.06 88 GLU A O 1
ATOM 689 N N . VAL A 1 89 ? 7.219 16.628 -10.998 1.00 78.69 89 VAL A N 1
ATOM 690 C CA . VAL A 1 89 ? 7.979 17.650 -11.722 1.00 78.69 89 VAL A CA 1
ATOM 691 C C . VAL A 1 89 ? 7.602 17.645 -13.204 1.00 78.69 89 VAL A C 1
ATOM 693 O O . VAL A 1 89 ? 7.344 18.703 -13.776 1.00 78.69 89 VAL A O 1
ATOM 696 N N . MET A 1 90 ? 7.486 16.462 -13.812 1.00 72.12 90 MET A N 1
ATOM 697 C CA . MET A 1 90 ? 7.169 16.315 -15.238 1.00 72.12 90 MET A CA 1
ATOM 698 C C . MET A 1 90 ? 5.730 16.715 -15.609 1.00 72.12 90 MET A C 1
ATOM 700 O O . MET A 1 90 ? 5.461 17.008 -16.771 1.00 72.12 90 MET A O 1
ATOM 704 N N . ASN A 1 91 ? 4.809 16.770 -14.642 1.00 69.88 91 ASN A N 1
ATOM 705 C CA . ASN A 1 91 ? 3.393 17.086 -14.871 1.00 69.88 91 ASN A CA 1
ATOM 706 C C . ASN A 1 91 ? 3.050 18.590 -14.765 1.00 69.88 91 ASN A C 1
ATOM 708 O O . ASN A 1 91 ? 1.870 18.945 -14.715 1.00 69.88 91 ASN A O 1
ATOM 712 N N . ARG A 1 92 ? 4.041 19.492 -14.718 1.00 65.19 92 ARG A N 1
ATOM 713 C CA . ARG A 1 92 ? 3.821 20.952 -14.675 1.00 65.19 92 ARG A CA 1
ATOM 714 C C . ARG A 1 92 ? 4.257 21.613 -16.000 1.00 65.19 92 ARG A C 1
ATOM 716 O O . ARG A 1 92 ? 5.418 21.439 -16.368 1.00 65.19 92 ARG A O 1
ATOM 723 N N . PRO A 1 93 ? 3.406 22.410 -16.695 1.00 52.94 93 PRO A N 1
ATOM 724 C CA . PRO A 1 93 ? 2.034 22.830 -16.360 1.00 52.94 93 PRO A CA 1
ATOM 725 C C . PRO A 1 93 ? 0.931 21.824 -16.793 1.00 52.94 93 PRO A C 1
ATOM 727 O O . PRO A 1 93 ? 1.182 20.959 -17.627 1.00 52.94 93 PRO A O 1
ATOM 730 N N . PRO A 1 94 ? -0.304 21.927 -16.246 1.00 48.56 94 PRO A N 1
ATOM 731 C CA . PRO A 1 94 ? -1.254 20.810 -16.100 1.00 48.56 94 PRO A CA 1
ATOM 732 C C . PRO A 1 94 ? -2.106 20.471 -17.335 1.00 48.56 94 PRO A C 1
ATOM 734 O O . PRO A 1 94 ? -3.046 19.685 -17.231 1.00 48.56 94 PRO A O 1
ATOM 737 N N . SER A 1 95 ? -1.865 21.084 -18.492 1.00 42.75 95 SER A N 1
ATOM 738 C CA . SER A 1 95 ? -2.875 21.126 -19.558 1.00 42.75 95 SER A CA 1
ATOM 739 C C . SER A 1 95 ? -2.958 19.876 -20.436 1.00 42.75 95 SER A C 1
ATOM 741 O O . SER A 1 95 ? -3.901 19.756 -21.211 1.00 42.75 95 SER A O 1
ATOM 743 N N . LEU A 1 96 ? -2.022 18.926 -20.346 1.00 43.56 96 LEU A N 1
ATOM 744 C CA . LEU A 1 96 ? -1.971 17.808 -21.289 1.00 43.56 96 LEU A CA 1
ATOM 745 C C . LEU A 1 96 ? -1.449 16.524 -20.630 1.00 43.56 96 LEU A C 1
ATOM 747 O O . LEU A 1 96 ? -0.248 16.376 -20.444 1.00 43.56 96 LEU A O 1
ATOM 751 N N . SER A 1 97 ? -2.367 15.596 -20.328 1.00 52.88 97 SER A N 1
ATOM 752 C CA . SER A 1 97 ? -2.115 14.164 -20.071 1.00 52.88 97 SER A CA 1
ATOM 753 C C . SER A 1 97 ? -0.838 13.868 -19.264 1.00 52.88 97 SER A C 1
ATOM 755 O O . SER A 1 97 ? 0.164 13.426 -19.826 1.00 52.88 97 SER A O 1
ATOM 757 N N . GLY A 1 98 ? -0.866 14.128 -17.953 1.00 60.16 98 GLY A N 1
ATOM 758 C CA . GLY A 1 98 ? 0.256 13.791 -17.074 1.00 60.16 98 GLY A CA 1
ATOM 759 C C . GLY A 1 98 ? 0.623 12.304 -17.134 1.00 60.16 98 GLY A C 1
ATOM 760 O O . GLY A 1 98 ? -0.211 11.483 -17.510 1.00 60.16 98 GLY A O 1
ATOM 761 N N . ILE A 1 99 ? 1.855 11.955 -16.751 1.00 66.88 99 ILE A N 1
ATOM 762 C CA . ILE A 1 99 ? 2.346 10.567 -16.741 1.00 66.88 99 ILE A CA 1
ATOM 763 C C . ILE A 1 99 ? 1.410 9.715 -15.877 1.00 66.88 99 ILE A C 1
ATOM 765 O O . ILE A 1 99 ? 1.389 9.844 -14.649 1.00 66.88 99 ILE A O 1
ATOM 769 N N . ARG A 1 100 ? 0.599 8.877 -16.534 1.00 74.06 100 ARG A N 1
ATOM 770 C CA . ARG A 1 100 ? -0.344 7.960 -15.875 1.00 74.06 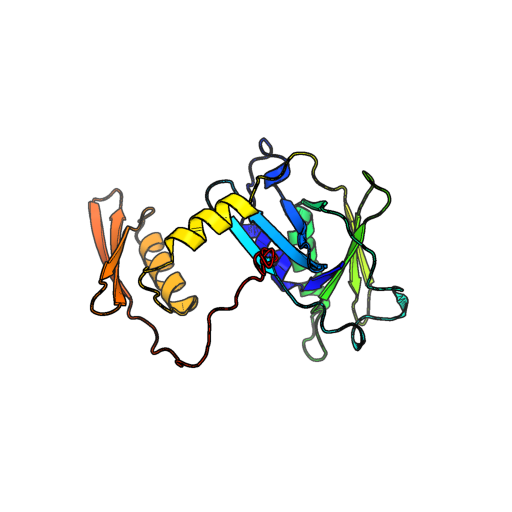100 ARG A CA 1
ATOM 771 C C . ARG A 1 100 ? 0.307 6.622 -15.574 1.00 74.06 100 ARG A C 1
ATOM 773 O O . ARG A 1 100 ? 0.088 6.074 -14.498 1.00 74.06 100 ARG A O 1
ATOM 780 N N . ASN A 1 101 ? 1.131 6.150 -16.503 1.00 77.81 101 ASN A N 1
ATOM 781 C CA . ASN A 1 101 ? 1.775 4.852 -16.454 1.00 77.81 101 ASN A CA 1
ATOM 782 C C . ASN A 1 101 ? 3.289 4.998 -16.599 1.00 77.81 101 ASN A C 1
ATOM 784 O O . ASN A 1 101 ? 3.779 5.891 -17.287 1.00 77.81 101 ASN A O 1
ATOM 788 N N . VAL A 1 102 ? 4.009 4.098 -15.949 1.00 84.44 102 VAL A N 1
ATOM 789 C CA . VAL A 1 102 ? 5.465 4.029 -15.912 1.00 84.44 102 VAL A CA 1
ATOM 790 C C . VAL A 1 102 ? 5.868 2.620 -16.319 1.00 84.44 102 VAL A C 1
ATOM 792 O O . VAL A 1 102 ? 5.257 1.652 -15.867 1.00 84.44 102 VAL A O 1
ATOM 795 N N . ARG A 1 103 ? 6.880 2.473 -17.170 1.00 85.75 103 ARG A N 1
ATOM 796 C CA . ARG A 1 103 ? 7.332 1.147 -17.594 1.00 85.75 103 ARG A CA 1
ATOM 797 C C . ARG A 1 103 ? 8.445 0.671 -16.687 1.00 85.75 103 ARG A C 1
ATOM 799 O O . ARG A 1 103 ? 9.406 1.382 -16.433 1.00 85.75 103 ARG A O 1
ATOM 806 N N . MET A 1 104 ? 8.307 -0.552 -16.211 1.00 86.12 104 MET A N 1
ATOM 807 C CA . MET A 1 104 ? 9.356 -1.269 -15.514 1.00 86.12 104 MET A CA 1
ATOM 808 C C . MET A 1 104 ? 9.917 -2.327 -16.458 1.00 86.12 104 MET A C 1
ATOM 810 O O . MET A 1 104 ? 9.162 -3.165 -16.975 1.00 86.12 104 MET A O 1
ATOM 814 N N . VAL A 1 105 ? 11.228 -2.271 -16.670 1.00 83.00 105 VAL A N 1
ATOM 815 C CA . VAL A 1 105 ? 11.986 -3.221 -17.482 1.00 83.00 105 VAL A CA 1
ATOM 816 C C . VAL A 1 105 ? 13.005 -3.892 -16.575 1.00 83.00 105 VAL A C 1
ATOM 818 O O . VAL A 1 105 ? 13.813 -3.239 -15.915 1.00 83.00 105 VAL A O 1
ATOM 821 N N . GLN A 1 106 ? 12.944 -5.215 -16.510 1.00 79.00 106 GLN A N 1
ATOM 822 C CA . GLN A 1 106 ? 13.967 -5.994 -15.835 1.00 79.00 106 GLN A CA 1
ATOM 823 C C . GLN A 1 106 ? 15.118 -6.213 -16.819 1.00 79.00 106 GLN A C 1
ATOM 825 O O . GLN A 1 106 ? 14.877 -6.606 -17.959 1.00 79.00 106 GLN A O 1
ATOM 830 N N . GLY A 1 107 ? 16.349 -5.919 -16.396 1.00 69.88 107 GLY A N 1
ATOM 831 C CA . GLY A 1 107 ? 17.541 -6.340 -17.127 1.00 69.88 107 GLY A CA 1
ATOM 832 C C . GLY A 1 107 ? 17.773 -7.845 -16.980 1.00 69.88 107 GLY A C 1
ATOM 833 O O . GLY A 1 107 ? 16.855 -8.604 -16.672 1.00 69.88 107 GLY A O 1
ATOM 834 N N . GLU A 1 108 ? 19.012 -8.293 -17.167 1.00 69.19 108 GLU A N 1
ATOM 835 C CA . GLU A 1 108 ? 19.365 -9.702 -16.952 1.00 69.19 108 GLU A CA 1
ATOM 836 C C . GLU A 1 108 ? 18.976 -10.185 -15.532 1.00 69.19 108 GLU A C 1
ATOM 838 O O . GLU A 1 108 ? 18.977 -9.386 -14.589 1.00 69.19 108 GLU A O 1
ATOM 843 N N . PRO A 1 109 ? 18.635 -11.475 -15.337 1.00 56.94 109 PRO A N 1
ATOM 844 C CA . PRO A 1 109 ? 18.307 -12.029 -14.020 1.00 56.94 109 PRO A CA 1
ATOM 845 C C . PRO A 1 109 ? 19.420 -11.774 -12.987 1.00 56.94 109 PRO A C 1
ATOM 847 O O . PRO A 1 109 ? 20.580 -12.089 -13.228 1.00 56.94 109 PRO A O 1
ATOM 850 N N . GLY A 1 110 ? 19.076 -11.187 -11.834 1.00 57.97 110 GLY A N 1
ATOM 851 C CA . GLY A 1 110 ? 20.053 -10.739 -10.821 1.00 57.97 110 GLY A CA 1
ATOM 852 C C . GLY A 1 110 ? 20.757 -9.412 -11.151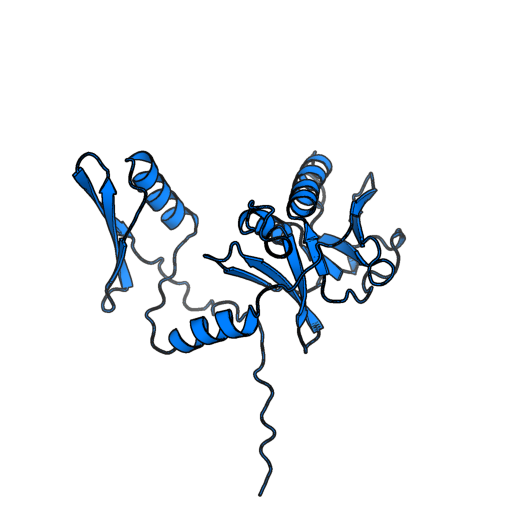 1.00 57.97 110 GLY A C 1
ATOM 853 O O . GLY A 1 110 ? 21.526 -8.898 -10.342 1.00 57.97 110 GLY A O 1
ATOM 854 N N . GLY A 1 111 ? 20.476 -8.838 -12.321 1.00 71.44 111 GLY A N 1
ATOM 855 C CA . GLY A 1 111 ? 20.968 -7.549 -12.782 1.00 71.44 111 GLY A CA 1
ATOM 856 C C . GLY A 1 111 ? 20.107 -6.363 -12.341 1.00 71.44 111 GLY A C 1
ATOM 857 O O . GLY A 1 111 ? 19.145 -6.473 -11.576 1.00 71.44 111 GLY A O 1
ATOM 858 N N . ARG A 1 112 ? 20.480 -5.181 -12.836 1.00 82.00 112 ARG A N 1
ATOM 859 C CA . ARG A 1 112 ? 19.731 -3.939 -12.612 1.00 82.00 112 ARG A CA 1
ATOM 860 C C . ARG A 1 112 ? 18.379 -3.995 -13.325 1.00 82.00 112 ARG A C 1
ATOM 862 O O . ARG A 1 112 ? 18.253 -4.594 -14.389 1.00 82.00 112 ARG A O 1
ATOM 869 N N . PHE A 1 113 ? 17.387 -3.315 -12.771 1.00 82.81 113 PHE A N 1
ATOM 870 C CA . PHE A 1 113 ? 16.156 -2.974 -13.473 1.00 82.81 113 PHE A CA 1
ATOM 871 C C . PHE A 1 113 ? 16.153 -1.480 -13.807 1.00 82.81 113 PHE A C 1
ATOM 873 O O . PHE A 1 113 ? 16.823 -0.674 -13.146 1.00 82.81 113 PHE A O 1
ATOM 880 N N . SER A 1 114 ? 15.389 -1.114 -14.831 1.00 84.25 114 SER A N 1
ATOM 881 C CA . SER A 1 114 ? 15.077 0.270 -15.154 1.00 84.25 114 SER A CA 1
ATOM 882 C C . SER A 1 114 ? 13.596 0.552 -14.925 1.00 84.25 114 SER A C 1
ATOM 884 O O . SER A 1 114 ? 12.718 -0.290 -15.133 1.00 84.25 114 SER A O 1
ATOM 886 N N . ILE A 1 115 ? 13.322 1.768 -14.470 1.00 85.19 115 ILE A N 1
ATOM 887 C CA . ILE A 1 115 ? 11.990 2.350 -14.463 1.00 85.19 115 ILE A CA 1
ATOM 888 C C . ILE A 1 115 ? 12.017 3.549 -15.401 1.00 85.19 115 ILE A C 1
ATOM 890 O O . ILE A 1 115 ? 12.735 4.519 -15.168 1.00 85.19 115 ILE A O 1
ATOM 894 N N . GLU A 1 116 ? 11.236 3.457 -16.465 1.00 85.81 116 GLU A N 1
ATOM 895 C CA . GLU A 1 116 ? 11.186 4.400 -17.570 1.00 85.81 116 GLU A CA 1
ATOM 896 C C . GLU A 1 116 ? 9.906 5.229 -17.468 1.00 85.81 116 GLU A C 1
ATOM 898 O O . GLU A 1 116 ? 8.778 4.732 -17.602 1.00 85.81 116 GLU A O 1
ATOM 903 N N . LEU A 1 117 ? 10.093 6.517 -17.207 1.00 82.44 117 LEU A N 1
ATOM 904 C CA . LEU A 1 117 ? 9.044 7.517 -17.150 1.00 82.44 117 LEU A CA 1
ATOM 905 C C . LEU A 1 117 ? 9.007 8.236 -18.495 1.00 82.44 117 LEU A C 1
ATOM 907 O O . LEU A 1 117 ? 9.866 9.072 -18.780 1.00 82.44 117 LEU A O 1
ATOM 911 N N . ALA A 1 118 ? 8.005 7.895 -19.300 1.00 71.19 118 ALA A N 1
ATOM 912 C CA . ALA A 1 118 ? 7.791 8.491 -20.608 1.00 71.19 118 ALA A CA 1
ATOM 913 C C . ALA A 1 118 ? 7.024 9.812 -20.463 1.00 71.19 118 ALA A C 1
ATOM 915 O O . ALA A 1 118 ? 5.860 9.824 -20.049 1.00 71.19 118 ALA A O 1
ATOM 916 N N . GLY A 1 119 ? 7.678 10.928 -20.774 1.00 64.69 119 GLY A N 1
ATOM 917 C CA . GLY A 1 119 ? 7.075 12.259 -20.757 1.00 64.69 119 GLY A CA 1
ATOM 918 C C . GLY A 1 119 ? 6.993 12.858 -22.156 1.00 64.69 119 GLY A C 1
ATOM 919 O O . GLY A 1 119 ? 7.745 12.492 -23.045 1.00 64.69 119 GLY A O 1
ATOM 920 N N . LYS A 1 120 ? 6.131 13.863 -22.368 1.00 59.03 120 LYS A N 1
ATOM 921 C CA . LYS A 1 120 ? 6.045 14.542 -23.681 1.00 59.03 120 LYS A CA 1
ATOM 922 C C . LYS A 1 120 ? 7.329 15.272 -24.101 1.00 59.03 120 LYS A C 1
ATOM 924 O O . LYS A 1 120 ? 7.479 15.582 -25.277 1.00 59.03 120 LYS A O 1
ATOM 929 N N . LYS A 1 121 ? 8.193 15.637 -23.145 1.00 55.44 121 LYS A N 1
ATOM 930 C CA . LYS A 1 121 ? 9.359 16.513 -23.377 1.00 55.44 121 LYS A CA 1
ATOM 931 C C . LYS A 1 121 ? 10.699 15.886 -22.987 1.00 55.44 121 LYS A C 1
ATOM 933 O O . LYS A 1 121 ? 11.713 16.234 -23.578 1.00 55.44 121 LYS A O 1
ATOM 938 N N . TYR A 1 122 ? 10.699 15.001 -21.997 1.00 59.25 122 TYR A N 1
ATOM 939 C CA . TYR A 1 122 ? 11.886 14.311 -21.508 1.00 59.25 122 TYR A CA 1
ATOM 940 C C . TYR A 1 122 ? 11.485 12.897 -21.120 1.00 59.25 122 TYR A C 1
ATOM 942 O O . TYR A 1 122 ? 10.432 12.723 -20.506 1.00 59.25 122 TYR A O 1
ATOM 950 N N . ASP A 1 123 ? 12.344 11.935 -21.418 1.00 74.31 123 ASP A N 1
ATOM 951 C CA . ASP A 1 123 ? 12.262 10.599 -20.848 1.00 74.31 123 ASP A CA 1
ATOM 952 C C . ASP A 1 123 ? 13.232 10.526 -19.674 1.00 74.31 123 ASP A C 1
ATOM 954 O O . ASP A 1 123 ? 14.369 10.997 -19.756 1.00 74.31 123 ASP A O 1
ATOM 958 N N . THR A 1 124 ? 12.771 9.986 -18.549 1.00 82.81 124 THR A N 1
ATOM 959 C CA . THR A 1 124 ? 13.632 9.743 -17.387 1.00 82.81 124 THR A CA 1
ATOM 960 C C . THR A 1 124 ? 13.741 8.251 -17.148 1.00 82.81 124 THR A C 1
ATOM 962 O O . THR A 1 124 ? 12.731 7.557 -17.058 1.00 82.81 124 THR A O 1
ATOM 965 N N . ILE A 1 125 ? 14.974 7.770 -17.008 1.00 85.94 125 ILE A N 1
ATOM 966 C CA . ILE A 1 125 ? 15.271 6.374 -16.701 1.00 85.94 125 ILE A CA 1
ATOM 967 C C . ILE A 1 125 ? 15.891 6.325 -15.309 1.00 85.94 125 ILE A C 1
ATOM 969 O O . ILE A 1 125 ? 16.970 6.869 -15.077 1.00 85.94 125 ILE A O 1
ATOM 973 N N . LEU A 1 126 ? 15.206 5.668 -14.380 1.00 89.12 126 LEU A N 1
ATOM 974 C CA . LEU A 1 126 ? 15.727 5.376 -13.051 1.00 89.12 126 LEU A CA 1
ATOM 975 C C . LEU A 1 126 ? 16.303 3.964 -13.057 1.00 89.12 126 LEU A C 1
ATOM 977 O O . LEU A 1 126 ? 15.589 3.003 -13.328 1.00 89.12 126 LEU A O 1
ATOM 981 N N . LEU A 1 127 ? 17.593 3.839 -12.757 1.00 89.44 127 LEU A N 1
ATOM 982 C CA . LEU A 1 127 ? 18.286 2.555 -12.687 1.00 89.44 127 LEU A CA 1
ATOM 983 C C . LEU A 1 127 ? 18.468 2.146 -11.231 1.00 89.44 127 LEU A C 1
ATOM 985 O O . LEU A 1 127 ? 18.903 2.949 -10.405 1.00 89.44 127 LEU A O 1
ATOM 989 N N . SER A 1 128 ? 18.183 0.887 -10.913 1.00 90.81 128 SER A N 1
ATOM 990 C CA . SER A 1 128 ? 18.439 0.360 -9.576 1.00 90.81 128 SER A CA 1
ATOM 991 C C . SER A 1 128 ? 18.625 -1.151 -9.578 1.00 90.81 128 SER A C 1
ATOM 993 O O . SER A 1 128 ? 18.316 -1.829 -10.555 1.00 90.81 128 SER A O 1
ATOM 995 N N . SER A 1 129 ? 19.153 -1.677 -8.478 1.00 90.88 129 SER A N 1
ATOM 996 C CA . SER A 1 129 ? 19.215 -3.115 -8.230 1.00 90.88 129 SER A CA 1
ATOM 997 C C . SER A 1 129 ? 17.999 -3.542 -7.409 1.00 90.88 129 SER A C 1
ATOM 999 O O . SER A 1 129 ? 17.578 -2.795 -6.517 1.00 90.88 129 SER A O 1
ATOM 1001 N N . PRO A 1 130 ? 17.414 -4.719 -7.685 1.00 91.62 130 PRO A N 1
ATOM 1002 C CA . PRO A 1 130 ? 16.340 -5.241 -6.856 1.00 91.62 130 PRO A CA 1
ATOM 1003 C C . PRO A 1 130 ? 16.838 -5.514 -5.437 1.00 91.62 130 PRO A C 1
ATOM 1005 O O . PRO A 1 130 ? 18.020 -5.781 -5.221 1.00 91.62 130 PRO A O 1
ATOM 1008 N N . LEU A 1 131 ? 15.931 -5.464 -4.464 1.00 91.69 131 LEU A N 1
ATOM 1009 C CA . LEU A 1 131 ? 16.245 -5.946 -3.124 1.00 91.69 131 LEU A CA 1
ATOM 1010 C C . LEU A 1 131 ? 16.301 -7.471 -3.132 1.00 91.69 131 LEU A C 1
ATOM 1012 O O . LEU A 1 131 ? 15.410 -8.138 -3.662 1.00 91.69 131 LEU A O 1
ATOM 1016 N N . GLU A 1 132 ? 17.337 -8.011 -2.503 1.00 89.25 132 GLU A N 1
ATOM 1017 C CA . GLU A 1 132 ? 17.472 -9.444 -2.284 1.00 89.25 132 GLU A CA 1
ATOM 1018 C C . GLU A 1 132 ? 16.638 -9.914 -1.084 1.00 89.25 132 GLU A C 1
ATOM 1020 O O . GLU A 1 132 ? 16.286 -9.152 -0.176 1.00 89.25 132 GLU A O 1
ATOM 1025 N N . GLY A 1 133 ? 16.354 -11.215 -1.067 1.00 88.00 133 GLY A N 1
ATOM 1026 C CA . GLY A 1 133 ? 15.703 -11.894 0.045 1.00 88.00 133 GLY A CA 1
ATOM 1027 C C . GLY A 1 133 ? 14.311 -12.428 -0.277 1.00 88.00 133 GLY A C 1
ATOM 1028 O O . GLY A 1 133 ? 13.727 -12.200 -1.336 1.00 88.00 133 GLY A O 1
ATOM 1029 N N . ARG A 1 134 ? 13.772 -13.189 0.677 1.00 89.25 134 ARG A N 1
ATOM 1030 C CA . ARG A 1 134 ? 12.463 -13.826 0.548 1.00 89.25 134 ARG A CA 1
ATOM 1031 C C . ARG A 1 134 ? 11.371 -12.864 1.004 1.00 89.25 134 ARG A C 1
ATOM 1033 O O . ARG A 1 134 ? 11.278 -12.545 2.188 1.00 89.25 134 ARG A O 1
ATOM 1040 N N . PHE A 1 135 ? 10.528 -12.434 0.071 1.00 92.56 135 PHE A N 1
ATOM 1041 C CA . PHE A 1 135 ? 9.302 -11.722 0.420 1.00 92.56 135 PHE A CA 1
ATOM 1042 C C . PHE A 1 135 ? 8.334 -12.673 1.153 1.00 92.56 135 PHE A C 1
ATOM 1044 O O . PHE A 1 135 ? 8.312 -13.864 0.823 1.00 92.56 135 PHE A O 1
ATOM 1051 N N . PRO A 1 136 ? 7.546 -12.202 2.137 1.00 91.62 136 PRO A N 1
ATOM 1052 C CA . PRO A 1 136 ? 6.577 -13.046 2.829 1.00 91.62 136 PRO A CA 1
ATOM 1053 C C . PRO A 1 136 ? 5.591 -13.719 1.871 1.00 91.62 136 PRO A C 1
ATOM 1055 O O . PRO A 1 136 ? 5.271 -13.170 0.814 1.00 91.62 136 PRO A O 1
ATOM 1058 N N . HIS A 1 137 ? 5.055 -14.870 2.288 1.00 92.19 137 HIS A N 1
ATOM 1059 C CA . HIS A 1 137 ? 3.975 -15.594 1.605 1.00 92.19 137 HIS A CA 1
ATOM 1060 C C . HIS A 1 137 ? 2.648 -14.832 1.698 1.00 92.19 137 HIS A C 1
ATOM 1062 O O . HIS A 1 137 ? 1.705 -15.223 2.383 1.00 92.19 137 HIS A O 1
ATOM 1068 N N . TRP A 1 138 ? 2.601 -13.681 1.035 1.00 92.25 138 TRP A N 1
ATOM 1069 C CA . TRP A 1 138 ? 1.543 -12.692 1.177 1.00 92.25 138 TRP A CA 1
ATOM 1070 C C . TRP A 1 138 ? 0.180 -13.219 0.725 1.00 92.25 138 TRP A C 1
ATOM 1072 O O . TRP A 1 138 ? -0.831 -12.859 1.324 1.00 92.25 138 TRP A O 1
ATOM 1082 N N . ARG A 1 139 ? 0.158 -14.099 -0.286 1.00 90.31 139 ARG A N 1
ATOM 1083 C CA . ARG A 1 139 ? -1.064 -14.702 -0.837 1.00 90.31 139 ARG A CA 1
ATOM 1084 C C . ARG A 1 139 ? -1.818 -15.496 0.218 1.00 90.31 139 ARG A C 1
ATOM 1086 O O . ARG A 1 139 ? -3.010 -15.288 0.404 1.00 90.31 139 ARG A O 1
ATOM 1093 N N . GLU A 1 140 ? -1.114 -16.348 0.961 1.00 89.12 140 GLU A N 1
ATOM 1094 C CA . GLU A 1 140 ? -1.716 -17.135 2.039 1.00 89.12 140 GLU A CA 1
ATOM 1095 C C . GLU A 1 140 ? -2.279 -16.238 3.141 1.00 89.12 140 GLU A C 1
ATOM 1097 O O . GLU A 1 140 ? -3.404 -16.445 3.589 1.00 89.12 140 GLU A O 1
ATOM 1102 N N . THR A 1 141 ? -1.516 -15.225 3.564 1.00 87.12 141 THR A N 1
ATOM 1103 C CA . THR A 1 141 ? -1.947 -14.275 4.599 1.00 87.12 141 THR A CA 1
ATOM 1104 C C . THR A 1 141 ? -3.197 -13.513 4.167 1.00 87.12 141 THR A C 1
ATOM 1106 O O . THR A 1 141 ? -4.147 -13.400 4.940 1.00 87.12 141 THR A O 1
ATOM 1109 N N . PHE A 1 142 ? -3.224 -13.026 2.926 1.00 82.81 142 PHE A N 1
ATOM 1110 C CA . PHE A 1 142 ? -4.359 -12.282 2.386 1.00 82.81 142 PHE A CA 1
ATOM 1111 C C . PHE A 1 142 ? -5.595 -13.177 2.215 1.00 82.81 142 PHE A C 1
ATOM 1113 O O . PHE A 1 142 ? -6.698 -12.783 2.589 1.00 82.81 142 PHE A O 1
ATOM 1120 N N . ASN A 1 143 ? -5.413 -14.413 1.738 1.00 80.69 143 ASN A N 1
ATOM 1121 C CA . ASN A 1 143 ? -6.499 -15.380 1.565 1.00 80.69 143 ASN A CA 1
ATOM 1122 C C . ASN A 1 143 ? -7.104 -15.816 2.902 1.00 80.69 143 ASN A C 1
ATOM 1124 O O . ASN A 1 143 ? -8.325 -15.831 3.028 1.00 80.69 143 ASN A O 1
ATOM 1128 N N . LYS A 1 144 ? -6.273 -16.095 3.915 1.00 83.00 144 LYS A N 1
ATOM 1129 C CA . LYS A 1 144 ? -6.737 -16.406 5.279 1.00 83.00 144 LYS A CA 1
ATOM 1130 C C . LYS A 1 144 ? -7.528 -15.247 5.884 1.00 83.00 144 LYS A C 1
ATOM 1132 O O . LYS A 1 144 ? -8.564 -15.467 6.506 1.00 83.00 144 LYS A O 1
ATOM 1137 N N . ALA A 1 145 ? -7.062 -14.012 5.681 1.00 80.06 145 ALA A N 1
ATOM 1138 C CA . ALA A 1 145 ? -7.783 -12.828 6.134 1.00 80.06 145 ALA A CA 1
ATOM 1139 C C . ALA A 1 145 ? -9.144 -12.704 5.432 1.00 80.06 145 ALA A C 1
ATOM 1141 O O . ALA A 1 145 ? -10.149 -12.459 6.091 1.00 80.06 145 ALA A O 1
ATOM 1142 N N . ARG A 1 146 ? -9.197 -12.942 4.114 1.00 72.56 146 ARG A N 1
ATOM 1143 C CA . ARG A 1 146 ? -10.427 -12.864 3.316 1.00 72.56 146 ARG A CA 1
ATOM 1144 C C . ARG A 1 146 ? -11.422 -13.986 3.618 1.00 72.56 146 ARG A C 1
ATOM 1146 O O . ARG A 1 146 ? -12.616 -13.714 3.650 1.00 72.56 146 ARG A O 1
ATOM 1153 N N . SER A 1 147 ? -10.983 -15.223 3.855 1.00 72.19 147 SER A N 1
ATOM 1154 C CA . SER A 1 147 ? -11.898 -16.320 4.212 1.00 72.19 147 SER A CA 1
ATOM 1155 C C . SER A 1 147 ? -12.646 -16.039 5.517 1.00 72.19 147 SER A C 1
ATOM 1157 O O . SER A 1 147 ? -13.802 -16.418 5.653 1.00 72.19 147 SER A O 1
ATOM 1159 N N . GLY A 1 148 ? -12.026 -15.299 6.444 1.00 66.38 148 GLY A N 1
ATOM 1160 C CA . GLY A 1 148 ? -12.690 -14.821 7.660 1.00 66.38 148 GLY A CA 1
ATOM 1161 C C . GLY A 1 148 ? -13.746 -13.730 7.429 1.00 66.38 148 GLY A C 1
ATOM 1162 O O . GLY A 1 148 ? -14.487 -13.408 8.350 1.00 66.38 148 GLY A O 1
ATOM 1163 N N . VAL A 1 149 ? -13.835 -13.161 6.220 1.00 66.75 149 VAL A N 1
ATOM 1164 C CA . VAL A 1 149 ? -14.820 -12.122 5.857 1.00 66.75 149 VAL A CA 1
ATOM 1165 C C . VAL A 1 149 ? -16.163 -12.739 5.446 1.00 66.75 149 VAL A C 1
ATOM 1167 O O . VAL A 1 149 ? -17.164 -12.032 5.355 1.00 66.75 149 VAL A O 1
ATOM 1170 N N . GLN A 1 150 ? -16.234 -14.054 5.220 1.00 62.06 150 GLN A N 1
ATOM 1171 C CA . GLN A 1 150 ? -17.488 -14.730 4.890 1.00 62.06 150 GLN A CA 1
ATOM 1172 C C . GLN A 1 150 ? -18.428 -14.694 6.112 1.00 62.06 150 GLN A C 1
ATOM 1174 O O . GLN A 1 150 ? -18.255 -15.446 7.065 1.00 62.06 150 GLN A O 1
ATOM 1179 N N . GLY A 1 151 ? -19.392 -13.764 6.102 1.00 64.19 151 GLY A N 1
ATOM 1180 C CA . GLY A 1 151 ? -20.275 -13.462 7.240 1.00 64.19 151 GLY A CA 1
ATOM 1181 C C . GLY A 1 151 ? -19.891 -12.215 8.049 1.00 64.19 151 GLY A C 1
ATOM 1182 O O . GLY A 1 151 ? -20.552 -11.909 9.038 1.00 64.19 151 GLY A O 1
ATOM 1183 N N . ALA A 1 152 ? -18.854 -11.477 7.645 1.00 70.00 152 ALA A N 1
ATOM 1184 C CA . ALA A 1 152 ? -18.481 -10.224 8.289 1.00 70.00 152 ALA A CA 1
ATOM 1185 C C . ALA A 1 152 ? -19.383 -9.060 7.848 1.00 70.00 152 ALA A C 1
ATOM 1187 O O . ALA A 1 152 ? -19.721 -8.908 6.671 1.00 70.00 152 ALA A O 1
ATOM 1188 N N . THR A 1 153 ? -19.709 -8.184 8.797 1.00 74.06 153 THR A N 1
ATOM 1189 C CA . THR A 1 153 ? -20.387 -6.912 8.530 1.00 74.06 153 THR A CA 1
ATOM 1190 C C . THR A 1 153 ? -19.460 -6.000 7.728 1.00 74.06 153 THR A C 1
ATOM 1192 O O . THR A 1 153 ? -18.421 -5.564 8.223 1.00 74.06 153 THR A O 1
ATOM 1195 N N . THR A 1 154 ? -19.828 -5.706 6.480 1.00 76.25 154 THR A N 1
ATOM 1196 C CA . THR A 1 154 ? -19.078 -4.773 5.629 1.00 76.25 154 THR A CA 1
ATOM 1197 C C . THR A 1 154 ? -19.614 -3.361 5.816 1.00 76.25 154 THR A C 1
ATOM 1199 O O . THR A 1 154 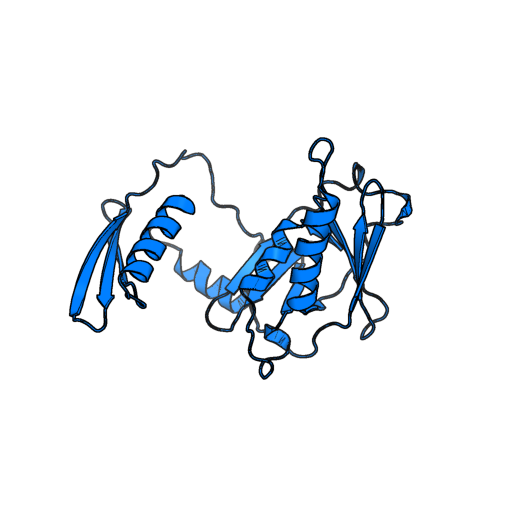? -20.812 -3.124 5.682 1.00 76.25 154 THR A O 1
ATOM 1202 N N . VAL A 1 155 ? -18.720 -2.413 6.094 1.00 79.31 155 VAL A N 1
ATOM 1203 C CA . VAL A 1 155 ? -19.066 -1.001 6.272 1.00 79.31 155 VAL A CA 1
ATOM 1204 C C . VAL A 1 155 ? -18.326 -0.170 5.229 1.00 79.31 155 VAL A C 1
ATOM 1206 O O . VAL A 1 155 ? -17.100 -0.222 5.146 1.00 79.31 155 VAL A O 1
ATOM 1209 N N . LEU A 1 156 ? -19.064 0.595 4.420 1.00 81.06 156 LEU A N 1
ATOM 1210 C CA . LEU A 1 156 ? -18.480 1.471 3.404 1.00 81.06 156 LEU A CA 1
ATOM 1211 C C . LEU A 1 156 ? -18.267 2.883 3.948 1.00 81.06 156 LEU A C 1
ATOM 1213 O O . LEU A 1 156 ? -19.185 3.515 4.471 1.00 81.06 156 LEU A O 1
ATOM 1217 N N . LEU A 1 157 ? -17.048 3.393 3.769 1.00 82.81 157 LEU A N 1
ATOM 1218 C CA . LEU A 1 157 ? -16.609 4.696 4.264 1.00 82.81 157 LEU A CA 1
ATOM 1219 C C . LEU A 1 157 ? -15.828 5.449 3.204 1.00 82.81 157 LEU A C 1
ATOM 1221 O O . LEU A 1 157 ? -15.137 4.852 2.380 1.00 82.81 157 LEU A O 1
ATOM 1225 N N . THR A 1 158 ? -15.902 6.780 3.248 1.00 85.00 158 THR A N 1
ATOM 1226 C CA . THR A 1 158 ? -14.967 7.595 2.477 1.00 85.00 158 THR A CA 1
ATOM 1227 C C . THR A 1 158 ? -13.643 7.644 3.225 1.00 85.00 158 THR A C 1
ATOM 1229 O O . THR A 1 158 ? -13.619 7.756 4.455 1.00 85.00 158 THR A O 1
ATOM 1232 N N . GLY A 1 159 ? -12.538 7.606 2.476 1.00 85.81 159 GLY A N 1
ATOM 1233 C CA . GLY A 1 159 ? -11.203 7.775 3.053 1.00 85.81 159 GLY A CA 1
ATOM 1234 C C . GLY A 1 159 ? -11.095 9.071 3.858 1.00 85.81 159 GLY A C 1
ATOM 1235 O O . GLY A 1 159 ? -10.570 9.051 4.961 1.00 85.81 159 GLY A O 1
ATOM 1236 N N . GLU A 1 160 ? -11.703 10.154 3.367 1.00 89.12 160 GLU A N 1
ATOM 1237 C CA . GLU A 1 160 ? -11.723 11.463 4.029 1.00 89.12 160 GLU A CA 1
ATOM 1238 C C . GLU A 1 160 ? -12.345 11.424 5.434 1.00 89.12 160 GLU A C 1
ATOM 1240 O O . GLU A 1 160 ? -11.762 11.952 6.378 1.00 89.12 160 GLU A O 1
ATOM 1245 N N . ARG A 1 161 ? -13.508 10.775 5.605 1.00 88.44 161 ARG A N 1
ATOM 1246 C CA . ARG A 1 161 ? -14.176 10.702 6.916 1.00 88.44 161 ARG A CA 1
ATOM 1247 C C . ARG A 1 161 ? -13.375 9.858 7.905 1.00 88.44 161 ARG A C 1
ATOM 1249 O O . ARG A 1 161 ? -13.213 10.252 9.058 1.00 88.44 161 ARG A O 1
ATOM 1256 N N . TRP A 1 162 ? -12.863 8.716 7.447 1.00 91.00 162 TRP A N 1
ATOM 1257 C CA . TRP A 1 162 ? -12.023 7.837 8.261 1.00 91.00 162 TRP A CA 1
ATOM 1258 C C . TRP A 1 162 ? -10.720 8.530 8.682 1.00 91.00 162 TRP A C 1
ATOM 1260 O O . TRP A 1 162 ? -10.379 8.561 9.865 1.00 91.00 162 TRP A O 1
ATOM 1270 N N . GLU A 1 163 ? -10.021 9.145 7.728 1.00 93.00 163 GLU A N 1
ATOM 1271 C CA . GLU A 1 163 ? -8.771 9.863 7.967 1.00 93.00 163 GLU A CA 1
ATOM 1272 C C . GLU A 1 163 ? -8.980 11.065 8.887 1.00 93.00 163 GLU A C 1
ATOM 1274 O O . GLU A 1 163 ? -8.239 11.220 9.856 1.00 93.00 163 GLU A O 1
ATOM 1279 N N . GLY A 1 164 ? -10.009 11.882 8.639 1.00 93.62 164 GLY A N 1
ATOM 1280 C CA . GLY A 1 164 ? -10.317 13.052 9.459 1.00 93.62 164 GLY A CA 1
ATOM 1281 C C . GLY A 1 164 ? -10.583 12.688 10.920 1.00 93.62 164 GLY A C 1
ATOM 1282 O O . GLY A 1 164 ? -10.105 13.371 11.832 1.00 93.62 164 GLY A O 1
ATOM 1283 N N . MET A 1 165 ? -11.270 11.569 11.160 1.00 94.06 165 MET A N 1
ATOM 1284 C CA . MET A 1 165 ? -11.523 11.103 12.517 1.00 94.06 165 MET A CA 1
ATOM 1285 C C . MET A 1 165 ? -10.245 10.586 13.186 1.00 94.06 165 MET A C 1
ATOM 1287 O O . MET A 1 165 ? -9.903 11.061 14.268 1.00 94.06 165 MET A O 1
ATOM 1291 N N . LEU A 1 166 ? -9.468 9.712 12.534 1.00 95.44 166 LEU A N 1
ATOM 1292 C CA . LEU A 1 166 ? -8.194 9.230 13.090 1.00 95.44 166 LEU A CA 1
ATOM 1293 C C . LEU A 1 166 ? -7.182 10.363 13.327 1.00 95.44 166 LEU A C 1
ATOM 1295 O O . LEU A 1 166 ? -6.464 10.363 14.327 1.00 95.44 166 LEU A O 1
ATOM 1299 N N . ALA A 1 167 ? -7.138 11.354 12.436 1.00 95.69 167 ALA A N 1
ATOM 1300 C CA . ALA A 1 167 ? -6.305 12.539 12.598 1.00 95.69 167 ALA A CA 1
ATOM 1301 C C . ALA A 1 167 ? -6.716 13.363 13.826 1.00 95.69 167 ALA A C 1
ATOM 1303 O O . ALA A 1 167 ? -5.854 13.933 14.493 1.00 95.69 167 ALA A O 1
ATOM 1304 N N . THR A 1 168 ? -8.011 13.406 14.148 1.00 96.62 168 THR A N 1
ATOM 1305 C CA . THR A 1 168 ? -8.521 14.083 15.348 1.00 96.62 168 THR A CA 1
ATOM 1306 C C . THR A 1 168 ? -8.073 13.364 16.620 1.00 96.62 168 THR A C 1
ATOM 1308 O O . THR A 1 168 ? -7.497 14.009 17.489 1.00 96.62 168 THR A O 1
ATOM 1311 N N . PHE A 1 169 ? -8.212 12.033 16.692 1.00 96.88 169 PHE A N 1
ATOM 1312 C CA . PHE A 1 169 ? -7.687 11.236 17.813 1.00 96.88 169 PHE A CA 1
ATOM 1313 C C . PHE A 1 169 ? -6.181 11.460 18.011 1.00 96.88 169 PHE A C 1
ATOM 1315 O O . PHE A 1 169 ? -5.734 11.764 19.117 1.00 96.88 169 PHE A O 1
ATOM 1322 N N . ARG A 1 170 ? -5.402 11.423 16.921 1.00 96.81 170 ARG A N 1
ATOM 1323 C CA . ARG A 1 170 ? -3.955 11.675 16.976 1.00 96.81 170 ARG A CA 1
ATOM 1324 C C . ARG A 1 170 ? -3.620 13.075 17.500 1.00 96.81 170 ARG A C 1
ATOM 1326 O O . ARG A 1 170 ? -2.702 13.214 18.298 1.00 96.81 170 ARG A O 1
ATOM 1333 N N . LYS A 1 171 ? -4.354 14.114 17.081 1.00 96.94 171 LYS A N 1
ATOM 1334 C CA . LYS A 1 171 ? -4.172 15.490 17.589 1.00 96.94 171 LYS A CA 1
ATOM 1335 C C . LYS A 1 171 ? -4.460 15.616 19.088 1.00 96.94 171 LYS A C 1
ATOM 1337 O O . LYS A 1 171 ? -3.938 16.528 19.714 1.00 96.94 171 LYS A O 1
ATOM 1342 N N . MET A 1 172 ? -5.259 14.710 19.649 1.00 96.75 172 MET A N 1
ATOM 1343 C CA . MET A 1 172 ? -5.552 14.631 21.084 1.00 96.75 172 MET A CA 1
ATOM 1344 C C . MET A 1 172 ? -4.538 13.769 21.860 1.00 96.75 172 MET A C 1
ATOM 1346 O O . MET A 1 172 ? -4.750 13.483 23.037 1.00 96.75 172 MET A O 1
ATOM 1350 N N . GLY A 1 173 ? -3.444 13.341 21.218 1.00 97.19 173 GLY A N 1
ATOM 1351 C CA . GLY A 1 173 ? -2.424 12.491 21.836 1.00 97.19 173 GLY A CA 1
ATOM 1352 C C . GLY A 1 173 ? -2.848 11.029 21.992 1.00 97.19 173 GLY A C 1
ATOM 1353 O O . GLY A 1 173 ? -2.250 10.303 22.776 1.00 97.19 173 GLY A O 1
ATOM 1354 N N . ILE A 1 174 ? -3.887 10.584 21.279 1.00 97.44 174 ILE A N 1
ATOM 1355 C CA . ILE A 1 174 ? -4.345 9.194 21.330 1.00 97.44 174 ILE A CA 1
ATOM 1356 C C . ILE A 1 174 ? -3.646 8.393 20.230 1.00 97.44 174 ILE A C 1
ATOM 1358 O O . ILE A 1 174 ? -3.880 8.616 19.038 1.00 97.44 174 ILE A O 1
ATOM 1362 N N . GLU A 1 175 ? -2.807 7.438 20.630 1.00 93.94 175 GLU A N 1
ATOM 1363 C CA . GLU A 1 175 ? -2.066 6.573 19.702 1.00 93.94 175 GLU A CA 1
ATOM 1364 C C . GLU A 1 175 ? -2.838 5.308 19.309 1.00 93.94 175 GLU A C 1
ATOM 1366 O O . GLU A 1 175 ? -2.747 4.845 18.169 1.00 93.94 175 GLU A O 1
ATOM 1371 N N . CYS A 1 176 ? -3.627 4.769 20.242 1.00 94.00 176 CYS A N 1
ATOM 1372 C CA . CYS A 1 176 ? -4.394 3.541 20.071 1.00 94.00 176 CYS A CA 1
ATOM 1373 C C . CYS A 1 176 ? -5.890 3.851 20.031 1.00 94.00 176 CYS A C 1
ATOM 1375 O O . CYS A 1 176 ? -6.445 4.419 20.971 1.00 94.00 176 CYS A O 1
ATOM 1377 N N . VAL A 1 177 ? -6.548 3.438 18.949 1.00 95.94 177 VAL A N 1
ATOM 1378 C CA . VAL A 1 177 ? -7.992 3.601 18.760 1.00 95.94 177 VAL A CA 1
ATOM 1379 C C . VAL A 1 177 ? -8.630 2.225 18.650 1.00 95.94 177 VAL A C 1
ATOM 1381 O O . VAL A 1 177 ? -8.215 1.404 17.834 1.00 95.94 177 VAL A O 1
ATOM 1384 N N . THR A 1 178 ? -9.646 1.981 19.468 1.00 94.81 178 THR A N 1
ATOM 1385 C CA . THR A 1 178 ? -10.478 0.780 19.390 1.00 94.81 178 THR A CA 1
ATOM 1386 C C . THR A 1 178 ? -11.648 1.055 18.460 1.00 94.81 178 THR A C 1
ATOM 1388 O O . THR A 1 178 ? -12.323 2.069 18.610 1.00 94.81 178 THR A O 1
ATOM 1391 N N . LEU A 1 179 ? -11.893 0.153 17.509 1.00 93.06 179 LEU A N 1
ATOM 1392 C CA . LEU A 1 179 ? -13.040 0.191 16.606 1.00 93.06 179 LEU A CA 1
ATOM 1393 C C . LEU A 1 179 ? -14.040 -0.891 17.021 1.00 93.06 179 LEU A C 1
ATOM 1395 O O . LEU A 1 179 ? -13.725 -2.077 16.947 1.00 93.06 179 LEU A O 1
ATOM 1399 N N . ALA A 1 180 ? -15.243 -0.486 17.414 1.00 89.19 180 ALA A N 1
ATOM 1400 C CA . ALA A 1 180 ? -16.378 -1.380 17.607 1.00 89.19 180 ALA A CA 1
ATOM 1401 C C . ALA A 1 180 ? -17.380 -1.190 16.463 1.00 89.19 180 ALA A C 1
ATOM 1403 O O . ALA A 1 180 ? -17.708 -0.057 16.112 1.00 89.19 180 ALA A O 1
ATOM 1404 N N . VAL A 1 181 ? -17.864 -2.292 15.887 1.00 86.56 181 VAL A N 1
ATOM 1405 C CA . VAL A 1 181 ? -18.876 -2.291 14.821 1.00 86.56 181 VAL A CA 1
ATOM 1406 C C . VAL A 1 181 ? -20.157 -2.896 15.377 1.00 86.56 181 VAL A C 1
ATOM 1408 O O . VAL A 1 181 ? -20.150 -4.038 15.831 1.00 86.56 181 VAL A O 1
ATOM 1411 N N . ASP A 1 182 ? -21.247 -2.132 15.346 1.00 78.44 182 ASP A N 1
ATOM 1412 C CA . ASP A 1 182 ? -22.570 -2.645 15.690 1.00 78.44 182 ASP A CA 1
ATOM 1413 C C . ASP A 1 182 ? -23.201 -3.305 14.457 1.00 78.44 182 ASP A C 1
ATOM 1415 O O . ASP A 1 182 ? -23.487 -2.648 13.449 1.00 78.44 182 ASP A O 1
ATOM 1419 N N . ASN A 1 183 ? -23.416 -4.618 14.542 1.00 70.88 183 ASN A N 1
ATOM 1420 C CA . ASN A 1 183 ? -23.937 -5.440 13.452 1.00 70.88 183 ASN A CA 1
ATOM 1421 C C . ASN A 1 183 ? -25.380 -5.089 13.054 1.00 70.88 183 ASN A C 1
ATOM 1423 O O . ASN A 1 183 ? -25.797 -5.451 11.957 1.00 70.88 183 ASN A O 1
ATOM 1427 N N . HIS A 1 184 ? -26.144 -4.393 13.903 1.00 64.50 184 HIS A N 1
ATOM 1428 C CA . HIS A 1 184 ? -27.550 -4.090 13.618 1.00 64.50 184 HIS A CA 1
ATOM 1429 C C . HIS A 1 184 ? -27.745 -2.839 12.759 1.00 64.50 184 HIS A C 1
ATOM 1431 O O . HIS A 1 184 ? -28.669 -2.784 11.950 1.00 64.50 184 HIS A O 1
ATOM 1437 N N . GLU A 1 185 ? -26.874 -1.843 12.910 1.00 65.00 185 GLU A N 1
ATOM 1438 C CA . GLU A 1 185 ? -27.022 -0.543 12.244 1.00 65.00 185 GLU A CA 1
ATOM 1439 C C . GLU A 1 185 ? -25.792 -0.149 11.421 1.00 65.00 185 GLU A C 1
ATOM 1441 O O . GLU A 1 185 ? -25.759 0.938 10.841 1.00 65.00 185 GLU A O 1
ATOM 1446 N N . THR A 1 186 ? -24.766 -1.009 11.359 1.00 76.81 186 THR A N 1
ATOM 1447 C CA . THR A 1 186 ? -23.473 -0.760 10.686 1.00 76.81 186 THR A CA 1
ATOM 1448 C C . THR A 1 186 ? -22.761 0.511 11.166 1.00 76.81 186 THR A C 1
ATOM 1450 O O . THR A 1 186 ? -21.872 1.043 10.499 1.00 76.81 186 THR A O 1
ATOM 1453 N N . ARG A 1 187 ? -23.150 1.010 12.345 1.00 82.62 187 ARG A N 1
ATOM 1454 C CA . ARG A 1 187 ? -22.507 2.134 13.022 1.00 82.62 187 ARG A CA 1
ATOM 1455 C C . ARG A 1 187 ? -21.172 1.665 13.566 1.00 82.62 187 ARG A C 1
ATOM 1457 O O . ARG A 1 187 ? -21.071 0.556 14.094 1.00 82.62 187 ARG A O 1
ATOM 1464 N N . MET A 1 188 ? -20.164 2.524 13.481 1.00 88.88 188 MET A N 1
ATOM 1465 C CA . MET A 1 188 ? -18.889 2.237 14.118 1.00 88.88 188 MET A CA 1
ATOM 1466 C C . MET A 1 188 ? -18.586 3.264 15.186 1.00 88.88 188 MET A C 1
ATOM 1468 O O . MET A 1 188 ? -18.670 4.472 14.955 1.00 88.88 188 MET A O 1
ATOM 1472 N N . ILE A 1 189 ? -18.204 2.762 16.348 1.00 91.38 189 ILE A N 1
ATOM 1473 C CA . ILE A 1 189 ? -17.794 3.566 17.485 1.00 91.38 189 ILE A CA 1
ATOM 1474 C C . ILE A 1 189 ? -16.281 3.444 17.586 1.00 91.38 189 ILE A C 1
ATOM 1476 O O . ILE A 1 189 ? -15.743 2.338 17.643 1.00 91.38 189 ILE A O 1
ATOM 1480 N N . LEU A 1 190 ? -15.600 4.585 17.586 1.00 95.50 190 LEU A N 1
ATOM 1481 C CA . LEU A 1 190 ? -14.168 4.653 17.824 1.00 95.50 190 LEU A CA 1
ATOM 1482 C C . LEU A 1 190 ? -13.938 5.230 19.203 1.00 95.50 190 LEU A C 1
ATOM 1484 O O . LEU A 1 190 ? -14.487 6.280 19.532 1.00 95.50 190 LEU A O 1
ATOM 1488 N N . THR A 1 191 ? -13.125 4.554 19.998 1.00 96.88 191 THR A N 1
ATOM 1489 C CA . THR A 1 191 ? -12.769 5.007 21.340 1.00 96.88 191 THR A CA 1
ATOM 1490 C C . THR A 1 191 ? -11.268 4.986 21.534 1.00 96.88 191 THR A C 1
ATOM 1492 O O . THR A 1 191 ? -10.545 4.225 20.891 1.00 96.88 191 THR A O 1
ATOM 1495 N N . GLY A 1 192 ? -10.782 5.830 22.429 1.00 97.12 192 GLY A N 1
ATOM 1496 C CA . GLY A 1 192 ? -9.381 5.836 22.805 1.00 97.12 192 GLY A CA 1
ATOM 1497 C C . GLY A 1 192 ? -9.133 6.745 23.992 1.00 97.12 192 GLY A C 1
ATOM 1498 O O . GLY A 1 192 ? -9.977 7.569 24.349 1.00 97.12 192 GLY A O 1
ATOM 1499 N N . GLN A 1 193 ? -7.975 6.558 24.606 1.00 97.62 193 GLN A N 1
ATOM 1500 C CA . GLN A 1 193 ? -7.540 7.298 25.778 1.00 97.62 193 GLN A CA 1
ATOM 1501 C C . GLN A 1 193 ? -6.076 7.692 25.588 1.00 97.62 193 GLN A C 1
ATOM 1503 O O . GLN A 1 193 ? -5.297 6.899 25.056 1.00 97.62 193 GLN A O 1
ATOM 1508 N N . ASN A 1 194 ? -5.721 8.919 25.963 1.00 97.19 194 ASN A N 1
ATOM 1509 C CA . ASN A 1 194 ? -4.333 9.381 25.941 1.00 97.19 194 ASN A CA 1
ATOM 1510 C C . ASN A 1 194 ? -3.637 9.137 27.296 1.00 97.19 194 ASN A C 1
ATOM 1512 O O . ASN A 1 194 ? -4.264 8.683 28.254 1.00 97.19 194 ASN A O 1
ATOM 1516 N N . GLU A 1 195 ? -2.342 9.448 27.382 1.00 96.25 195 GLU A N 1
ATOM 1517 C CA . GLU A 1 195 ? -1.542 9.264 28.606 1.00 96.25 195 GLU A CA 1
ATOM 1518 C C . GLU A 1 195 ? -2.023 10.131 29.783 1.00 96.25 195 GLU A C 1
ATOM 1520 O O . GLU A 1 195 ? -1.895 9.727 30.937 1.00 96.25 195 GLU A O 1
ATOM 1525 N N . ASP A 1 196 ? -2.663 11.269 29.495 1.00 96.38 196 ASP A N 1
ATOM 1526 C CA . ASP A 1 196 ? -3.267 12.160 30.496 1.00 96.38 196 ASP A CA 1
ATOM 1527 C C . ASP A 1 196 ? -4.624 11.648 31.020 1.00 96.38 196 ASP A C 1
ATOM 1529 O O . ASP A 1 196 ? -5.271 12.287 31.852 1.00 96.38 196 ASP A O 1
ATOM 1533 N N . GLY A 1 197 ? -5.100 10.506 30.515 1.00 95.56 197 GLY A N 1
ATOM 1534 C CA . GLY A 1 197 ? -6.364 9.890 30.906 1.00 95.56 197 GLY A CA 1
ATOM 1535 C C . GLY A 1 197 ? -7.605 10.449 30.200 1.00 95.56 197 GLY A C 1
ATOM 1536 O O . GLY A 1 197 ? -8.713 9.979 30.480 1.00 95.56 197 GLY A O 1
ATOM 1537 N N . VAL A 1 198 ? -7.459 11.388 29.259 1.00 95.44 198 VAL A N 1
ATOM 1538 C CA . VAL A 1 198 ? -8.572 11.941 28.471 1.00 95.44 198 VAL A CA 1
ATOM 1539 C C . VAL A 1 198 ? -9.133 10.859 27.557 1.00 95.44 198 VAL A C 1
ATOM 1541 O O . VAL A 1 198 ? -8.440 10.353 26.677 1.00 95.44 198 VAL A O 1
ATOM 1544 N N . SER A 1 199 ? -10.406 10.521 27.760 1.00 96.69 199 SER A N 1
ATOM 1545 C CA . SER A 1 199 ? -11.127 9.538 26.950 1.00 96.69 199 SER A CA 1
ATOM 1546 C C . SER A 1 199 ? -11.961 10.227 25.878 1.00 96.69 199 SER A C 1
ATOM 1548 O O . SER A 1 199 ? -12.684 11.183 26.157 1.00 96.69 199 SER A O 1
ATOM 1550 N N . VAL A 1 200 ? -11.888 9.718 24.653 1.00 96.94 200 VAL A N 1
ATOM 1551 C CA . VAL A 1 200 ? -12.616 10.248 23.497 1.00 96.94 200 VAL A CA 1
ATOM 1552 C C . VAL A 1 200 ? -13.417 9.125 22.864 1.00 96.94 200 VAL A C 1
ATOM 1554 O O . VAL A 1 200 ? -12.914 8.014 22.692 1.00 96.94 200 VAL A O 1
ATOM 1557 N N . ALA A 1 201 ? -14.658 9.431 22.497 1.00 96.19 201 ALA A N 1
ATOM 1558 C CA . ALA A 1 201 ? -15.515 8.560 21.713 1.00 96.19 201 ALA A CA 1
ATOM 1559 C C . ALA A 1 201 ? -16.021 9.317 20.481 1.00 96.19 201 ALA A C 1
ATOM 1561 O O . ALA A 1 201 ? -16.458 10.463 20.580 1.00 96.19 201 ALA A O 1
ATOM 1562 N N . GLY A 1 202 ? -15.953 8.673 19.322 1.00 94.38 202 GLY A N 1
ATOM 1563 C CA . GLY A 1 202 ? -16.478 9.170 18.058 1.00 94.38 202 GLY A CA 1
ATOM 1564 C C . GLY A 1 202 ? -17.428 8.152 17.445 1.00 94.38 202 GLY A C 1
ATOM 1565 O O . GLY A 1 202 ? -17.221 6.946 17.572 1.00 94.38 202 GLY A O 1
ATOM 1566 N N . LEU A 1 203 ? -18.464 8.640 16.770 1.00 92.81 203 LEU A N 1
ATOM 1567 C CA . LEU A 1 203 ? -19.392 7.817 16.006 1.00 92.81 203 LEU A CA 1
ATOM 1568 C C . LEU A 1 203 ? -19.178 8.093 14.520 1.00 92.81 203 LEU A C 1
ATOM 1570 O O . LEU A 1 203 ? -19.296 9.237 14.079 1.00 92.81 203 LEU A O 1
ATOM 1574 N N . LEU A 1 204 ? -18.897 7.047 13.749 1.00 90.19 204 LEU A N 1
ATOM 1575 C CA . LEU A 1 204 ? -18.772 7.132 12.303 1.00 90.19 204 LEU A CA 1
ATOM 1576 C C . LEU A 1 204 ? -19.910 6.371 11.640 1.00 90.19 204 LEU A C 1
ATOM 1578 O O . LEU A 1 204 ? -20.064 5.158 11.793 1.00 90.19 204 LEU A O 1
ATOM 1582 N N . MET A 1 205 ? -20.712 7.131 10.904 1.00 87.62 205 MET A N 1
ATOM 1583 C CA . MET A 1 205 ? -21.840 6.602 10.158 1.00 87.62 205 MET A CA 1
ATOM 1584 C C . MET A 1 205 ? -21.360 6.021 8.823 1.00 87.62 205 MET A C 1
ATOM 1586 O O . MET A 1 205 ? -20.505 6.635 8.171 1.00 87.62 205 MET A O 1
ATOM 1590 N N . PRO A 1 206 ? -21.922 4.879 8.391 1.00 82.75 206 PRO A N 1
ATOM 1591 C CA . PRO A 1 206 ? -21.675 4.345 7.059 1.00 82.75 206 PRO A CA 1
ATOM 1592 C C . PRO A 1 206 ? -22.070 5.380 6.004 1.00 82.75 206 PRO A C 1
ATOM 1594 O O . PRO A 1 206 ? -22.995 6.179 6.193 1.00 82.75 206 PRO A O 1
ATOM 1597 N N . ASN A 1 207 ? -21.390 5.361 4.864 1.00 79.62 207 ASN A N 1
ATOM 1598 C CA . ASN A 1 207 ? -21.920 6.069 3.711 1.00 79.62 207 ASN A CA 1
ATOM 1599 C C . ASN A 1 207 ? -23.209 5.377 3.255 1.00 79.62 207 ASN A C 1
ATOM 1601 O O . ASN A 1 207 ? -23.263 4.146 3.264 1.00 79.62 207 ASN A O 1
ATOM 1605 N N . PRO A 1 208 ? -24.226 6.131 2.806 1.00 68.19 208 PRO A N 1
ATOM 1606 C CA . PRO A 1 208 ? -25.306 5.529 2.043 1.00 68.19 208 PRO A CA 1
ATOM 1607 C C . PRO A 1 208 ? -24.674 4.895 0.800 1.00 68.19 208 PRO A C 1
ATOM 1609 O O . PRO A 1 208 ? -24.133 5.599 -0.053 1.00 68.19 208 PRO A O 1
ATOM 1612 N N . CYS A 1 209 ? -24.635 3.565 0.747 1.00 56.47 209 CYS A N 1
ATOM 1613 C CA . CYS A 1 209 ? -24.091 2.867 -0.406 1.00 56.47 209 CYS A CA 1
ATOM 1614 C C . CYS A 1 209 ? -24.967 3.169 -1.620 1.00 56.47 209 CYS A C 1
ATOM 1616 O O . CYS A 1 209 ? -26.177 2.937 -1.586 1.00 56.47 209 CYS A O 1
ATOM 1618 N N . ASP A 1 210 ? -24.332 3.605 -2.702 1.00 51.72 210 ASP A N 1
ATOM 1619 C CA . ASP A 1 210 ? -24.804 3.298 -4.044 1.00 51.72 210 ASP A CA 1
ATOM 1620 C C . ASP A 1 210 ? -24.710 1.768 -4.149 1.00 51.72 210 ASP A C 1
ATOM 1622 O O . ASP A 1 210 ? -23.609 1.213 -4.187 1.00 51.72 210 ASP A O 1
ATOM 1626 N N . LYS A 1 211 ? -25.841 1.068 -4.003 1.00 50.44 211 LYS A N 1
ATOM 1627 C CA . LYS A 1 211 ? -25.894 -0.397 -3.812 1.00 50.44 211 LYS A CA 1
ATOM 1628 C C . LYS A 1 211 ? -25.326 -1.197 -4.994 1.00 50.44 211 LYS A C 1
ATOM 1630 O O . LYS A 1 211 ? -25.178 -2.406 -4.874 1.00 50.44 211 LYS A O 1
ATOM 1635 N N . ASP A 1 212 ? -24.963 -0.520 -6.079 1.00 51.44 212 ASP A N 1
ATOM 1636 C CA . ASP A 1 212 ? -24.570 -1.111 -7.356 1.00 51.44 212 ASP A CA 1
ATOM 1637 C C . ASP A 1 212 ? -23.048 -1.224 -7.556 1.00 51.44 212 ASP A C 1
ATOM 1639 O O . ASP A 1 212 ? -22.591 -1.632 -8.624 1.00 51.44 212 ASP A O 1
ATOM 1643 N N . ARG A 1 213 ? -22.225 -0.860 -6.561 1.00 52.66 213 ARG A N 1
ATOM 1644 C CA . ARG A 1 213 ? -20.768 -1.068 -6.631 1.00 52.66 213 ARG A CA 1
ATOM 1645 C C . ARG A 1 213 ? -20.341 -2.261 -5.795 1.00 52.66 213 ARG A C 1
ATOM 1647 O O . ARG A 1 213 ? -20.052 -2.121 -4.606 1.00 52.66 213 ARG A O 1
ATOM 1654 N N . ASP A 1 214 ? -20.224 -3.408 -6.453 1.00 51.62 214 ASP A N 1
ATOM 1655 C CA . ASP A 1 214 ? -19.492 -4.541 -5.900 1.00 51.62 214 ASP A CA 1
ATOM 1656 C C . ASP A 1 214 ? -18.065 -4.110 -5.518 1.00 51.62 214 ASP A C 1
ATOM 1658 O O . ASP A 1 214 ? -17.424 -3.339 -6.251 1.00 51.62 214 ASP A O 1
ATOM 1662 N N . PRO A 1 215 ? -17.532 -4.576 -4.373 1.00 56.91 215 PRO A N 1
ATOM 1663 C CA . PRO A 1 215 ? -16.141 -4.332 -4.038 1.00 56.91 215 PRO A CA 1
ATOM 1664 C C . PRO A 1 215 ? -15.260 -4.921 -5.148 1.00 56.91 215 PRO A C 1
ATOM 1666 O O . PRO A 1 215 ? -15.524 -6.037 -5.606 1.00 56.91 215 PRO A O 1
ATOM 1669 N N . PRO A 1 216 ? -14.204 -4.213 -5.592 1.00 55.41 216 PRO A N 1
ATOM 1670 C CA . PRO A 1 216 ? -13.309 -4.750 -6.602 1.00 55.41 216 PRO A CA 1
ATOM 1671 C C . PRO A 1 216 ? -12.724 -6.063 -6.085 1.00 55.41 216 PRO A C 1
ATOM 1673 O O . PRO A 1 216 ? -11.997 -6.095 -5.088 1.00 55.41 216 PRO A O 1
ATOM 1676 N N . VAL A 1 217 ? -13.060 -7.160 -6.760 1.00 57.03 217 VAL A N 1
ATOM 1677 C CA . VAL A 1 217 ? -12.446 -8.453 -6.495 1.00 57.03 217 VAL A CA 1
ATOM 1678 C C . VAL A 1 217 ? -11.014 -8.341 -6.992 1.00 57.03 217 VAL A C 1
ATOM 1680 O O . VAL A 1 217 ? -10.768 -8.326 -8.196 1.00 57.03 217 VAL A O 1
ATOM 1683 N N . ILE A 1 218 ? -10.063 -8.220 -6.065 1.00 54.69 218 ILE A N 1
ATOM 1684 C CA . ILE A 1 218 ? -8.653 -8.440 -6.381 1.00 54.69 218 ILE A CA 1
ATOM 1685 C C . ILE A 1 218 ? -8.564 -9.908 -6.801 1.00 54.69 218 ILE A C 1
ATOM 1687 O O . ILE A 1 218 ? -8.716 -10.811 -5.971 1.00 54.69 218 ILE A O 1
ATOM 1691 N N . GLY A 1 219 ? -8.490 -10.101 -8.118 1.00 46.03 219 GLY A N 1
ATOM 1692 C CA . GLY A 1 219 ? -8.712 -11.363 -8.799 1.00 46.03 219 GLY A CA 1
ATOM 1693 C C . GLY A 1 219 ? -7.718 -12.408 -8.340 1.00 46.03 219 GLY A C 1
ATOM 1694 O O . GLY A 1 219 ? -6.521 -12.234 -8.519 1.00 46.03 219 GLY A O 1
ATOM 1695 N N . TRP A 1 220 ? -8.243 -13.474 -7.747 1.00 48.75 220 TRP A N 1
ATOM 1696 C CA . TRP A 1 220 ? -7.841 -14.829 -8.088 1.00 48.75 220 TRP A CA 1
ATOM 1697 C C . TRP A 1 220 ? -9.128 -15.591 -8.339 1.00 48.75 220 TRP A C 1
ATOM 1699 O O . TRP A 1 220 ? -9.963 -15.717 -7.438 1.00 48.75 220 TRP A O 1
ATOM 1709 N N . THR A 1 221 ? -9.304 -16.066 -9.567 1.00 43.91 221 THR A N 1
ATOM 1710 C CA . THR A 1 221 ? -10.163 -17.216 -9.817 1.00 43.91 221 THR A CA 1
ATOM 1711 C C . THR A 1 221 ? -9.539 -18.348 -9.003 1.00 43.91 221 THR A C 1
ATOM 1713 O O . THR A 1 221 ? -8.356 -18.636 -9.213 1.00 43.91 221 THR A O 1
ATOM 1716 N N . PRO A 1 222 ? -10.232 -18.955 -8.021 1.00 37.38 222 PRO A N 1
ATOM 1717 C CA . PRO A 1 222 ? -9.757 -20.231 -7.511 1.00 37.38 222 PRO A CA 1
ATOM 1718 C C . PRO A 1 222 ? -9.559 -21.120 -8.736 1.00 37.38 222 PRO A C 1
ATOM 1720 O O . PRO A 1 222 ? -10.417 -21.097 -9.624 1.00 37.38 222 PRO A O 1
ATOM 1723 N N . ALA A 1 223 ? -8.421 -21.816 -8.824 1.00 38.06 223 ALA A N 1
ATOM 1724 C CA . ALA A 1 223 ? -8.257 -22.866 -9.818 1.00 38.06 223 ALA A CA 1
ATOM 1725 C C . ALA A 1 223 ? -9.557 -23.665 -9.790 1.00 38.06 223 ALA A C 1
ATOM 1727 O O . ALA A 1 223 ? -9.941 -24.162 -8.726 1.00 38.06 223 ALA A O 1
ATOM 1728 N N . THR A 1 224 ? -10.294 -23.653 -10.900 1.00 35.03 224 THR A N 1
ATOM 1729 C CA . THR A 1 224 ? -11.419 -24.552 -11.081 1.00 35.03 224 THR A CA 1
ATOM 1730 C C . THR A 1 224 ? -10.845 -25.916 -10.770 1.00 35.03 224 THR A C 1
ATOM 1732 O O . THR A 1 224 ? -9.959 -26.397 -11.472 1.00 35.03 224 THR A O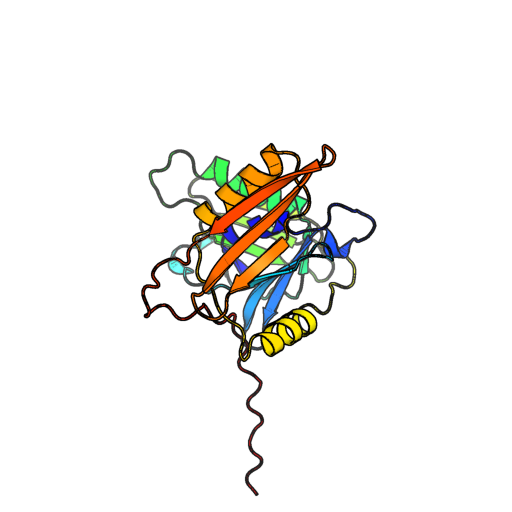 1
ATOM 1735 N N . THR A 1 225 ? -11.243 -26.485 -9.637 1.00 36.78 225 THR A N 1
ATOM 1736 C CA . THR A 1 225 ? -11.128 -27.916 -9.452 1.00 36.78 225 THR A CA 1
ATOM 1737 C C . THR A 1 225 ? -11.938 -28.467 -10.600 1.00 36.78 225 THR A C 1
ATOM 1739 O O . THR A 1 225 ? -13.166 -28.357 -10.566 1.00 36.78 225 THR A O 1
ATOM 1742 N N . ASP A 1 226 ? -11.251 -28.921 -11.647 1.00 33.78 226 ASP A N 1
ATOM 1743 C CA . ASP A 1 226 ? -11.846 -29.776 -12.653 1.00 33.78 226 ASP A CA 1
ATOM 1744 C C . ASP A 1 226 ? -12.616 -30.825 -11.863 1.00 33.78 226 ASP A C 1
ATOM 1746 O O . ASP A 1 226 ? -12.044 -31.598 -11.086 1.00 33.78 226 ASP A O 1
ATOM 1750 N N . SER A 1 227 ? -13.940 -30.740 -11.947 1.00 35.28 227 SER A N 1
ATOM 1751 C CA . SER A 1 227 ? -14.798 -31.833 -11.561 1.00 35.28 227 SER A CA 1
ATOM 1752 C C . SER A 1 227 ? -14.324 -32.997 -12.409 1.00 35.28 227 SER A C 1
ATOM 1754 O O . SER A 1 227 ? -14.485 -32.996 -13.628 1.00 35.28 227 SER A O 1
ATOM 1756 N N . VAL A 1 228 ? -13.644 -33.937 -11.763 1.00 39.34 228 VAL A N 1
ATOM 1757 C CA . VAL A 1 228 ? -13.495 -35.281 -12.290 1.00 39.34 228 VAL A CA 1
ATOM 1758 C C . VAL A 1 228 ? -14.927 -35.778 -12.438 1.00 39.34 228 VAL A C 1
ATOM 1760 O O . VAL A 1 228 ? -15.603 -36.012 -11.438 1.00 39.34 228 VAL A O 1
ATOM 1763 N N . ASP A 1 229 ? -15.412 -35.778 -13.676 1.00 43.69 229 ASP A N 1
ATOM 1764 C CA . ASP A 1 229 ? -16.629 -36.480 -14.048 1.00 43.69 229 ASP A CA 1
ATOM 1765 C C . ASP A 1 229 ? -16.391 -37.966 -13.732 1.00 43.69 229 ASP A C 1
ATOM 1767 O O . ASP A 1 229 ? -15.539 -38.605 -14.358 1.00 43.69 229 ASP A O 1
ATOM 1771 N N . ASP A 1 230 ? -17.098 -38.467 -12.717 1.00 43.91 230 ASP A N 1
ATOM 1772 C CA . ASP A 1 230 ? -17.345 -39.897 -12.484 1.00 43.91 230 ASP A CA 1
ATOM 1773 C C . ASP A 1 230 ? -18.533 -40.367 -13.343 1.00 43.91 230 ASP A C 1
ATOM 1775 O O . ASP A 1 230 ? -19.559 -39.641 -13.398 1.00 43.91 230 ASP A O 1
#